Protein AF-A0A7Z9WNM3-F1 (afdb_monomer_lite)

Structure (mmCIF, N/CA/C/O backbone):
data_AF-A0A7Z9WNM3-F1
#
_entry.id   AF-A0A7Z9WNM3-F1
#
loop_
_atom_site.group_PDB
_atom_site.id
_atom_site.type_symbol
_atom_site.label_atom_id
_atom_site.label_alt_id
_atom_site.label_comp_id
_atom_site.label_asym_id
_atom_site.label_entity_id
_atom_site.label_seq_id
_atom_site.pdbx_PDB_ins_code
_atom_site.Cartn_x
_atom_site.Cartn_y
_atom_site.Cartn_z
_atom_site.occupancy
_atom_site.B_iso_or_equiv
_atom_site.auth_seq_id
_atom_site.auth_comp_id
_atom_site.auth_asym_id
_atom_site.auth_atom_id
_atom_site.pdbx_PDB_model_num
ATOM 1 N N . MET A 1 1 ? -19.861 5.137 27.564 1.00 69.38 1 MET A N 1
ATOM 2 C CA . MET A 1 1 ? -19.942 4.927 26.107 1.00 69.38 1 MET A CA 1
ATOM 3 C C . MET A 1 1 ? -20.896 3.807 25.698 1.00 69.38 1 MET A C 1
ATOM 5 O O . MET A 1 1 ? -22.005 4.146 25.320 1.00 69.38 1 MET A O 1
ATOM 9 N N . GLU A 1 2 ? -20.584 2.502 25.814 1.00 73.81 2 GLU A N 1
ATOM 10 C CA . GLU A 1 2 ? -21.568 1.448 25.440 1.00 73.81 2 GLU A CA 1
ATOM 11 C C . GLU A 1 2 ? -22.884 1.566 26.222 1.00 73.81 2 GLU A C 1
ATOM 13 O O . GLU A 1 2 ? -23.964 1.479 25.639 1.00 73.81 2 GLU A O 1
ATOM 18 N N . LEU A 1 3 ? -22.783 1.831 27.531 1.00 73.38 3 LEU A N 1
ATOM 19 C CA . LEU A 1 3 ? -23.931 2.083 28.398 1.00 73.38 3 LEU A CA 1
ATOM 20 C C . LEU A 1 3 ? -24.795 3.237 27.873 1.00 73.38 3 LEU A C 1
ATOM 22 O O . LEU A 1 3 ? -26.001 3.093 27.778 1.00 73.38 3 LEU A O 1
ATOM 26 N N . GLU A 1 4 ? -24.187 4.353 27.476 1.00 77.00 4 GLU A N 1
ATOM 27 C CA . GLU A 1 4 ? -24.906 5.542 26.992 1.00 77.00 4 GLU A CA 1
ATOM 28 C C . GLU A 1 4 ? -25.629 5.275 25.665 1.00 77.00 4 GLU A C 1
ATOM 30 O O . GLU A 1 4 ? -26.709 5.810 25.433 1.00 77.00 4 GLU A O 1
ATOM 35 N N . ILE A 1 5 ? -25.063 4.419 24.809 1.00 80.25 5 ILE A N 1
ATOM 36 C CA . ILE A 1 5 ? -25.669 4.032 23.527 1.00 80.25 5 ILE A CA 1
ATOM 37 C C . ILE A 1 5 ? -26.843 3.065 23.744 1.00 80.25 5 ILE A C 1
ATOM 39 O O . ILE A 1 5 ? -27.849 3.136 23.036 1.00 80.25 5 ILE A O 1
ATOM 43 N N . LEU A 1 6 ? -26.716 2.139 24.700 1.00 79.12 6 LEU A N 1
ATOM 44 C CA . LEU A 1 6 ? -27.683 1.060 24.918 1.00 79.12 6 LEU A CA 1
ATOM 45 C C . LEU A 1 6 ? -28.789 1.414 25.925 1.00 79.12 6 LEU A C 1
ATOM 47 O O . LEU A 1 6 ? -29.909 0.930 25.760 1.00 79.12 6 LEU A O 1
ATOM 51 N N . ALA A 1 7 ? -28.504 2.242 26.934 1.00 75.44 7 ALA A N 1
ATOM 52 C CA . ALA A 1 7 ? -29.433 2.610 28.008 1.00 75.44 7 ALA A CA 1
ATOM 53 C C . ALA A 1 7 ? -30.774 3.186 27.513 1.00 75.44 7 ALA A C 1
ATOM 55 O O . ALA A 1 7 ? -31.802 2.833 28.082 1.00 7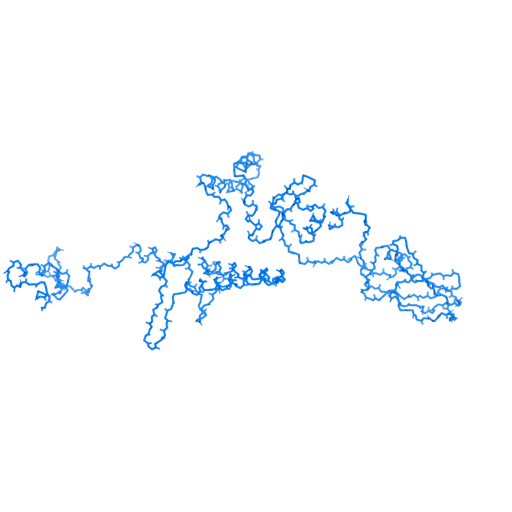5.44 7 ALA A O 1
ATOM 56 N N . PRO A 1 8 ? -30.842 3.982 26.425 1.00 75.00 8 PRO A N 1
ATOM 57 C CA . PRO A 1 8 ? -32.124 4.466 25.910 1.00 75.00 8 PRO A CA 1
ATOM 58 C C . PRO A 1 8 ? -33.026 3.375 25.312 1.00 75.00 8 PRO A C 1
ATOM 60 O O . PRO A 1 8 ? -34.173 3.657 24.974 1.00 75.00 8 PRO A O 1
ATOM 63 N N . ARG A 1 9 ? -32.510 2.158 25.082 1.00 72.56 9 ARG A N 1
ATOM 64 C CA . ARG A 1 9 ? -33.201 1.106 24.311 1.00 72.56 9 ARG A CA 1
ATOM 65 C C . ARG A 1 9 ? -33.263 -0.256 24.986 1.00 72.56 9 ARG A C 1
ATOM 67 O O . ARG A 1 9 ? -33.910 -1.157 24.452 1.00 72.56 9 ARG A O 1
ATOM 74 N N . LYS A 1 10 ? -32.578 -0.441 26.108 1.00 71.31 10 LYS A N 1
ATOM 75 C CA . LYS A 1 10 ? -32.619 -1.680 26.877 1.00 71.31 10 LYS A CA 1
ATOM 76 C C . LYS A 1 10 ? -32.799 -1.361 28.350 1.00 71.31 10 LYS A C 1
ATOM 78 O O . LYS A 1 10 ? -32.093 -0.511 28.879 1.00 71.31 10 LYS A O 1
ATOM 83 N N . ASP A 1 11 ? -33.667 -2.126 28.999 1.00 70.00 11 ASP A N 1
ATOM 84 C CA . ASP A 1 11 ? -33.819 -2.107 30.449 1.00 70.00 11 ASP A CA 1
ATOM 85 C C . ASP A 1 11 ? -32.642 -2.840 31.092 1.00 70.00 11 ASP A C 1
ATOM 87 O O . ASP A 1 11 ? -32.649 -4.060 31.261 1.00 70.00 11 ASP A O 1
ATOM 91 N N . PHE A 1 12 ? -31.585 -2.096 31.399 1.00 71.62 12 PHE A N 1
ATOM 92 C CA . PHE A 1 12 ? -30.510 -2.562 32.261 1.00 71.62 12 PHE A CA 1
ATOM 93 C C . PHE A 1 12 ? -29.901 -1.377 33.007 1.00 71.62 12 PHE A C 1
ATOM 95 O O . PHE A 1 12 ? -29.753 -0.285 32.459 1.00 71.62 12 PHE A O 1
ATOM 102 N N . ALA A 1 13 ? -29.537 -1.608 34.263 1.00 66.06 13 ALA A N 1
ATOM 103 C CA . ALA A 1 13 ? -28.729 -0.694 35.049 1.00 66.06 13 ALA A CA 1
ATOM 104 C C . ALA A 1 13 ? -27.304 -1.249 35.089 1.00 66.06 13 ALA A C 1
ATOM 106 O O . ALA A 1 13 ? -27.109 -2.446 35.293 1.00 66.06 13 ALA A O 1
ATOM 107 N N . ALA A 1 14 ? -26.311 -0.394 34.872 1.00 73.69 14 ALA A N 1
ATOM 108 C CA . ALA A 1 14 ? -24.923 -0.737 35.143 1.00 73.69 14 ALA A CA 1
ATOM 109 C C . ALA A 1 14 ? -24.250 0.451 35.820 1.00 73.69 14 ALA A C 1
ATOM 111 O O . ALA A 1 14 ? -24.475 1.603 35.447 1.00 73.69 14 ALA A O 1
ATOM 112 N N . GLU A 1 15 ? -23.434 0.151 36.819 1.00 78.88 15 GLU A N 1
ATOM 113 C CA . GLU A 1 15 ? -22.715 1.134 37.612 1.00 78.88 15 GLU A CA 1
ATOM 114 C C . GLU A 1 15 ? -21.198 0.976 37.425 1.00 78.88 15 GLU A C 1
ATOM 116 O O . GLU A 1 15 ? -20.721 -0.111 37.085 1.00 78.88 15 GLU A O 1
ATOM 121 N N . PRO A 1 16 ? -20.419 2.056 37.592 1.00 81.81 16 PRO A N 1
ATOM 122 C CA . PRO A 1 16 ? -18.967 2.002 37.615 1.00 81.81 16 PRO A CA 1
ATOM 123 C C . PRO A 1 16 ? -18.425 0.972 38.605 1.00 81.81 16 PRO A C 1
ATOM 125 O O . PRO A 1 16 ? -18.928 0.836 39.717 1.00 81.81 16 PRO A O 1
ATOM 128 N N . ALA A 1 17 ? -17.331 0.321 38.225 1.00 85.81 17 ALA A N 1
ATOM 129 C CA . ALA A 1 17 ? -16.561 -0.519 39.126 1.00 85.81 17 ALA A CA 1
ATOM 130 C C . ALA A 1 17 ? -15.422 0.282 39.780 1.00 85.81 17 ALA A C 1
ATOM 132 O O . ALA A 1 17 ? -14.838 1.178 39.162 1.00 85.81 17 ALA A O 1
ATOM 133 N N . TYR A 1 18 ? -15.085 -0.058 41.019 1.00 86.50 18 TYR A N 1
ATOM 134 C CA . TYR A 1 18 ? -13.979 0.486 41.797 1.00 86.50 18 TYR A CA 1
ATOM 135 C C . TYR A 1 18 ? -13.020 -0.638 42.165 1.00 86.50 18 TYR A C 1
ATOM 137 O O . TYR A 1 18 ? -13.449 -1.715 42.562 1.00 86.50 18 TYR A O 1
ATOM 145 N N . THR A 1 19 ? -11.720 -0.392 42.040 1.00 86.19 19 THR A N 1
ATOM 146 C CA . THR A 1 19 ? -10.686 -1.315 42.519 1.00 86.19 19 THR A CA 1
ATOM 147 C C . THR A 1 19 ? -10.203 -0.857 43.881 1.00 86.19 19 THR A C 1
ATOM 149 O O . THR A 1 19 ? -9.842 0.309 44.061 1.00 86.19 19 THR A O 1
ATOM 152 N N . VAL A 1 20 ? -10.183 -1.779 44.836 1.00 82.94 20 VAL A N 1
ATOM 153 C CA . VAL A 1 20 ? -9.723 -1.518 46.200 1.00 82.94 20 VAL A CA 1
ATOM 154 C C . VAL A 1 20 ? -8.195 -1.441 46.214 1.00 82.94 20 VAL A C 1
ATOM 156 O O . VAL A 1 20 ? -7.501 -2.405 45.877 1.00 82.94 20 VAL A O 1
ATOM 159 N N . ALA A 1 21 ? -7.663 -0.279 46.595 1.00 77.06 21 ALA A N 1
ATOM 160 C CA . ALA A 1 21 ? -6.229 -0.016 46.689 1.00 77.06 21 ALA A CA 1
ATOM 161 C C . ALA A 1 21 ? -5.682 -0.367 48.079 1.00 77.06 21 ALA A C 1
ATOM 163 O O . ALA A 1 21 ? -4.613 -0.975 48.187 1.00 77.06 21 ALA A O 1
ATOM 164 N N . GLN A 1 22 ? -6.442 -0.024 49.122 1.00 75.00 22 GLN A N 1
ATOM 165 C CA . GLN A 1 22 ? -6.128 -0.322 50.513 1.00 75.00 22 GLN A CA 1
ATOM 166 C C . GLN A 1 22 ? -7.362 -0.873 51.226 1.00 75.00 22 GLN A C 1
ATOM 168 O O . GLN A 1 22 ? -8.465 -0.345 51.101 1.00 75.00 22 GLN A O 1
ATOM 173 N N . ALA A 1 23 ? -7.135 -1.949 51.971 1.00 70.75 23 ALA A N 1
ATOM 174 C CA . ALA A 1 23 ? -8.143 -2.716 52.675 1.00 70.75 23 ALA A CA 1
ATOM 175 C C . ALA A 1 23 ? -8.066 -2.445 54.190 1.00 70.75 23 ALA A C 1
ATOM 177 O O . ALA A 1 23 ? -7.002 -2.682 54.779 1.00 70.75 23 ALA A O 1
ATOM 178 N N . PRO A 1 24 ? -9.127 -1.927 54.829 1.00 72.69 24 PRO A N 1
ATOM 179 C CA . PRO A 1 24 ? -9.161 -1.726 56.273 1.00 72.69 24 PRO A CA 1
ATOM 180 C C . PRO A 1 24 ? -9.346 -3.036 57.056 1.00 72.69 24 PRO A C 1
ATOM 182 O O . PRO A 1 24 ? -9.997 -3.981 56.620 1.00 72.69 24 PRO A O 1
ATOM 185 N N . LYS A 1 25 ? -8.799 -3.101 58.273 1.00 79.25 25 LYS A N 1
ATOM 186 C CA . LYS A 1 25 ? -9.119 -4.199 59.200 1.00 79.25 25 LYS A CA 1
ATOM 187 C C . LYS A 1 25 ? -10.438 -3.896 59.899 1.00 79.25 25 LYS A C 1
ATOM 189 O O . LYS A 1 25 ? -10.605 -2.798 60.424 1.00 79.25 25 LYS A O 1
ATOM 194 N N . VAL A 1 26 ? -11.344 -4.869 59.943 1.00 81.75 26 VAL A N 1
ATOM 195 C CA . VAL A 1 26 ? -12.615 -4.722 60.658 1.00 81.75 26 VAL A CA 1
ATOM 196 C C . VAL A 1 26 ? -12.402 -5.136 62.106 1.00 81.75 26 VAL A C 1
ATOM 198 O O . VAL A 1 26 ? -12.092 -6.294 62.384 1.00 81.75 26 VAL A O 1
ATOM 201 N N . ILE A 1 27 ? -12.527 -4.172 63.016 1.00 83.88 27 ILE A N 1
ATOM 202 C CA . ILE A 1 27 ? -12.295 -4.347 64.453 1.00 83.88 27 ILE A CA 1
ATOM 203 C C . ILE A 1 27 ? -13.641 -4.312 65.181 1.00 83.88 27 ILE A C 1
ATOM 205 O O . ILE A 1 27 ? -14.481 -3.456 64.890 1.00 83.88 27 ILE A O 1
ATOM 209 N N . ALA A 1 28 ? -13.835 -5.227 66.128 1.00 84.12 28 ALA A N 1
ATOM 210 C CA . ALA A 1 28 ? -15.002 -5.263 66.994 1.00 84.12 28 ALA A CA 1
ATOM 211 C C . ALA A 1 28 ? -15.064 -4.005 67.873 1.00 84.12 28 ALA A C 1
ATOM 213 O O . ALA A 1 28 ? -14.109 -3.674 68.571 1.00 84.12 28 ALA A O 1
ATOM 214 N N . GLN A 1 29 ? -16.202 -3.316 67.851 1.00 83.06 29 GLN A N 1
ATOM 215 C CA . GLN A 1 29 ? -16.509 -2.149 68.698 1.00 83.06 29 GLN A CA 1
ATOM 216 C C . GLN A 1 29 ? -17.396 -2.529 69.893 1.00 83.06 29 GLN A C 1
ATOM 218 O O . GLN A 1 29 ? -17.735 -1.680 70.709 1.00 83.06 29 GLN A O 1
ATOM 223 N N . ALA A 1 30 ? -17.805 -3.794 69.976 1.00 82.06 30 ALA A N 1
ATOM 224 C CA . ALA A 1 30 ? -18.620 -4.340 71.045 1.00 82.06 30 ALA A CA 1
ATOM 225 C C . ALA A 1 30 ? -18.181 -5.779 71.328 1.00 82.06 30 ALA A C 1
ATOM 227 O O . ALA A 1 30 ? -17.671 -6.460 70.438 1.00 82.06 30 ALA A O 1
ATOM 228 N N . SER A 1 31 ? -18.405 -6.234 72.559 1.00 84.25 31 SER A N 1
ATOM 229 C CA . SER A 1 31 ? -18.176 -7.623 72.960 1.00 84.25 31 SER A CA 1
ATOM 230 C C . SER A 1 31 ? -19.475 -8.422 72.864 1.00 84.25 31 SER A C 1
ATOM 232 O O . SER A 1 31 ? -20.530 -7.934 73.275 1.00 84.25 31 SER A O 1
ATOM 234 N N . GLY A 1 32 ? -19.418 -9.654 72.366 1.00 84.62 32 GLY A N 1
ATOM 235 C CA . GLY A 1 32 ? -20.600 -10.511 72.258 1.00 84.62 32 GLY A CA 1
ATOM 236 C C . GLY A 1 32 ? -20.425 -11.692 71.304 1.00 84.62 32 GLY A C 1
ATOM 237 O O . GLY A 1 32 ? -19.360 -11.842 70.704 1.00 84.62 32 GLY A O 1
ATOM 238 N N . PRO A 1 33 ? -21.458 -12.541 71.164 1.00 84.81 33 PRO A N 1
ATOM 239 C CA . PRO A 1 33 ? -21.450 -13.630 70.197 1.00 84.81 33 PRO A CA 1
ATOM 240 C C . PRO A 1 33 ? -21.555 -13.086 68.766 1.00 84.81 33 PRO A C 1
ATOM 242 O O . PRO A 1 33 ? -22.352 -12.181 68.502 1.00 84.81 33 PRO A O 1
ATOM 245 N N . VAL A 1 34 ? -20.776 -13.659 67.847 1.00 86.88 34 VAL A N 1
ATOM 246 C CA . VAL A 1 34 ? -20.827 -13.323 66.416 1.00 86.88 34 VAL A CA 1
ATOM 247 C C . VAL A 1 34 ? -21.954 -14.089 65.720 1.00 86.88 34 VAL A C 1
ATOM 249 O O . VAL A 1 34 ? -22.018 -15.313 65.831 1.00 86.88 34 V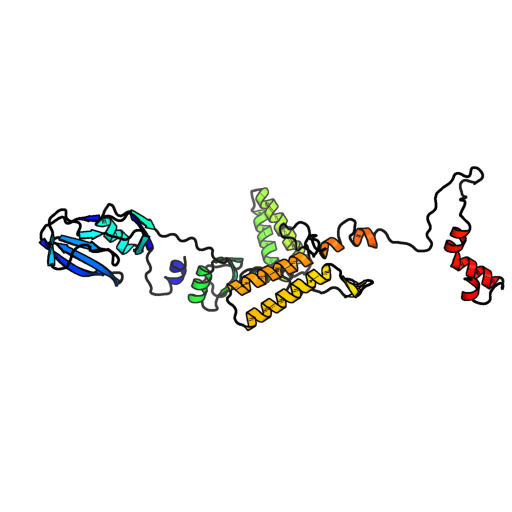AL A O 1
ATOM 252 N N . SER A 1 35 ? -22.792 -13.413 64.934 1.00 85.94 35 SER A N 1
ATOM 253 C CA . SER A 1 35 ? -23.637 -14.065 63.918 1.00 85.94 35 SER A CA 1
ATOM 254 C C . SER A 1 35 ? -23.295 -13.581 62.510 1.00 85.94 35 SER A C 1
ATOM 256 O O . SER A 1 35 ? -22.864 -12.441 62.322 1.00 85.94 35 SER A O 1
ATOM 258 N N . ILE A 1 36 ? -23.446 -14.465 61.519 1.00 87.38 36 ILE A N 1
ATOM 259 C CA . ILE A 1 36 ? -23.087 -14.192 60.123 1.00 87.38 36 ILE A CA 1
ATOM 260 C C . ILE A 1 36 ? -24.347 -14.278 59.268 1.00 87.38 36 ILE A C 1
ATOM 262 O O . ILE A 1 36 ? -24.923 -15.346 59.082 1.00 87.38 36 ILE A O 1
ATOM 266 N N . GLU A 1 37 ? -24.766 -13.153 58.702 1.00 87.56 37 GLU A N 1
ATOM 267 C CA . GLU A 1 37 ? -25.958 -13.079 57.858 1.00 87.56 37 GLU A CA 1
ATOM 268 C C . GLU A 1 37 ? -25.601 -12.612 56.443 1.00 87.56 37 GLU A C 1
ATOM 270 O O . GLU A 1 37 ? -24.598 -11.936 56.216 1.00 87.56 37 GLU A O 1
ATOM 275 N N . ARG A 1 38 ? -26.430 -12.973 55.458 1.00 84.75 38 ARG A N 1
ATOM 276 C CA . ARG A 1 38 ? -26.327 -12.439 54.095 1.00 84.75 38 ARG A CA 1
ATOM 277 C C . ARG A 1 38 ? -27.453 -11.455 53.853 1.00 84.75 38 ARG A C 1
ATOM 279 O O . ARG A 1 38 ? -28.623 -11.795 54.018 1.00 84.75 38 ARG A O 1
ATOM 286 N N . MET A 1 39 ? -27.097 -10.256 53.413 1.00 84.00 39 MET A N 1
ATOM 287 C CA . MET A 1 39 ? -28.043 -9.209 53.059 1.00 84.00 39 MET A CA 1
ATOM 288 C C . MET A 1 39 ? -27.987 -8.942 51.559 1.00 84.00 39 MET A C 1
ATOM 290 O O . MET A 1 39 ? -26.917 -8.943 50.954 1.00 84.00 39 MET A O 1
ATOM 294 N N . ARG A 1 40 ? -29.148 -8.690 50.953 1.00 82.69 40 ARG A N 1
ATOM 295 C CA . ARG A 1 40 ? -29.257 -8.331 49.539 1.00 82.69 40 ARG A CA 1
ATOM 296 C C . ARG A 1 40 ? -29.481 -6.829 49.394 1.00 82.69 40 ARG A C 1
ATOM 298 O O . ARG A 1 40 ? -30.402 -6.287 49.997 1.00 82.69 40 ARG A O 1
ATOM 305 N N . LEU A 1 41 ? -28.639 -6.177 48.602 1.00 78.88 41 LEU A N 1
ATOM 306 C CA . LEU A 1 41 ? -28.713 -4.752 48.290 1.00 78.88 41 LEU A CA 1
ATOM 307 C C . LEU A 1 41 ? -29.798 -4.454 47.246 1.00 78.88 41 LEU A C 1
ATOM 309 O O . LEU A 1 41 ? -30.275 -5.347 46.542 1.00 78.88 41 LEU A O 1
ATOM 313 N N . GLU A 1 42 ? -30.150 -3.174 47.105 1.00 73.75 42 GLU A N 1
ATOM 314 C CA . GLU A 1 42 ? -31.146 -2.691 46.135 1.00 73.75 42 GLU A CA 1
ATOM 315 C C . GLU A 1 42 ? -30.775 -3.008 44.677 1.00 73.75 42 GLU A C 1
ATOM 317 O O . GLU A 1 42 ? -31.652 -3.263 43.854 1.00 73.75 42 GLU A O 1
ATOM 322 N N . ASN A 1 43 ? -29.477 -3.062 44.360 1.00 71.88 43 ASN A N 1
ATOM 323 C CA . ASN A 1 43 ? -28.970 -3.460 43.043 1.00 71.88 43 ASN A CA 1
ATOM 324 C C . ASN A 1 43 ? -28.999 -4.991 42.815 1.00 71.88 43 ASN A C 1
ATOM 326 O O . ASN A 1 43 ? -28.567 -5.477 41.771 1.00 71.88 43 ASN A O 1
ATOM 330 N N . GLY A 1 44 ? -29.521 -5.759 43.778 1.00 77.19 44 GLY A N 1
ATOM 331 C CA . GLY A 1 44 ? -29.672 -7.210 43.716 1.00 77.19 44 GLY A CA 1
ATOM 332 C C . GLY A 1 44 ? -28.432 -8.005 44.123 1.00 77.19 44 GLY A C 1
ATOM 333 O O . GLY A 1 44 ? -28.518 -9.237 44.142 1.00 77.19 44 GLY A O 1
ATOM 334 N N . GLU A 1 45 ? -27.324 -7.339 44.458 1.00 78.00 45 GLU A N 1
ATOM 335 C CA . GLU A 1 45 ? -26.089 -7.976 44.914 1.00 78.00 45 GLU A CA 1
ATOM 336 C C . GLU A 1 45 ? -26.167 -8.415 46.383 1.00 78.00 45 GLU A C 1
ATOM 338 O O . GLU A 1 45 ? -26.819 -7.773 47.203 1.00 78.00 45 GLU A O 1
ATOM 343 N N . GLU A 1 46 ? -25.470 -9.495 46.734 1.00 82.56 46 GLU A N 1
ATOM 344 C CA . GLU A 1 46 ? -25.346 -9.951 48.123 1.00 82.56 46 GLU A CA 1
ATOM 345 C C . GLU A 1 46 ? -24.110 -9.335 48.796 1.00 82.56 46 GLU A C 1
ATOM 347 O O . GLU A 1 46 ? -23.070 -9.151 48.153 1.00 82.56 46 GLU A O 1
ATOM 352 N N . ILE A 1 47 ? -24.233 -9.031 50.089 1.00 85.81 47 ILE A N 1
ATOM 353 C CA . ILE A 1 47 ? -23.135 -8.699 51.000 1.00 85.81 47 ILE A CA 1
ATOM 354 C C . ILE A 1 47 ? -23.239 -9.564 52.257 1.00 85.81 47 ILE A C 1
ATOM 356 O O . ILE A 1 47 ? -24.335 -9.966 52.657 1.00 85.81 47 ILE A O 1
ATOM 360 N N . THR A 1 48 ? -22.105 -9.832 52.892 1.00 86.75 48 THR A N 1
ATOM 361 C CA . THR A 1 48 ? -22.067 -10.545 54.173 1.00 86.75 48 THR A CA 1
ATOM 362 C C . THR A 1 48 ? -22.124 -9.522 55.301 1.00 86.75 48 THR A C 1
ATOM 364 O O . THR A 1 48 ? -21.469 -8.496 55.206 1.00 86.75 48 THR A O 1
ATOM 367 N N . VAL A 1 49 ? -22.886 -9.753 56.363 1.00 87.00 49 VAL A N 1
ATOM 368 C CA . VAL A 1 49 ? -22.961 -8.865 57.531 1.00 87.00 49 VAL A CA 1
ATOM 369 C C . VAL A 1 49 ? -22.606 -9.678 58.769 1.00 87.00 49 VAL A C 1
ATOM 371 O O . VAL A 1 49 ? -23.276 -10.665 59.067 1.00 87.00 49 VAL A O 1
ATOM 374 N N . LEU A 1 50 ? -21.554 -9.274 59.484 1.00 86.88 50 LEU A N 1
ATOM 375 C CA . LEU A 1 50 ? -21.264 -9.801 60.817 1.00 86.88 50 LEU A CA 1
ATOM 376 C C . LEU A 1 50 ? -22.023 -8.978 61.856 1.00 86.88 50 LEU A C 1
ATOM 378 O O . LEU A 1 50 ? -21.974 -7.751 61.817 1.00 86.88 50 LEU A O 1
ATOM 382 N N . ARG A 1 51 ? -22.684 -9.626 62.810 1.00 86.19 51 ARG A N 1
ATOM 383 C CA . ARG A 1 51 ? -23.293 -8.967 63.971 1.00 86.19 51 ARG A CA 1
ATOM 384 C C . ARG A 1 51 ? -22.549 -9.345 65.237 1.00 86.19 51 ARG A C 1
ATOM 386 O O . ARG A 1 51 ? -22.307 -10.524 65.468 1.00 86.19 51 ARG A O 1
ATOM 393 N N . VAL A 1 52 ? -22.222 -8.348 66.055 1.00 85.75 52 VAL A N 1
ATOM 394 C CA . VAL A 1 52 ? -21.665 -8.534 67.401 1.00 85.75 52 VAL A CA 1
ATOM 395 C C . VAL A 1 52 ? -22.510 -7.712 68.369 1.00 85.75 52 VAL A C 1
ATOM 397 O O . VAL A 1 52 ? -22.451 -6.481 68.373 1.00 85.75 52 VAL A O 1
ATOM 400 N N . GLY A 1 53 ? -23.350 -8.386 69.158 1.00 81.62 53 GLY A N 1
ATOM 401 C CA . GLY A 1 53 ? -24.355 -7.712 69.986 1.00 81.62 53 GLY A CA 1
ATOM 402 C C . GLY A 1 53 ? -25.398 -6.975 69.132 1.00 81.62 53 GLY A C 1
ATOM 403 O O . GLY A 1 53 ? -26.071 -7.598 68.315 1.00 81.62 53 GLY A O 1
ATOM 404 N N . GLU A 1 54 ? -25.530 -5.658 69.318 1.00 79.06 54 GLU A N 1
ATOM 405 C CA . GLU A 1 54 ? -26.414 -4.791 68.511 1.00 79.06 54 GLU A CA 1
ATOM 406 C C . GLU A 1 54 ? -25.705 -4.145 67.304 1.00 79.06 54 GLU A C 1
ATOM 408 O O . GLU A 1 54 ? -26.348 -3.464 66.505 1.00 79.06 54 GLU A O 1
ATOM 413 N N . GLN A 1 55 ? -24.391 -4.347 67.153 1.00 83.88 55 GLN A N 1
ATOM 414 C CA . GLN A 1 55 ? -23.591 -3.687 66.123 1.00 83.88 55 GLN A CA 1
ATOM 415 C C . GLN A 1 55 ? -23.455 -4.560 64.869 1.00 83.88 55 GLN A C 1
ATOM 417 O O . GLN A 1 55 ? -23.161 -5.754 64.958 1.00 83.88 55 GLN A O 1
ATOM 422 N N . GLU A 1 56 ? -23.622 -3.951 63.692 1.00 86.56 56 GLU A N 1
ATOM 423 C CA . GLU A 1 56 ? -23.511 -4.617 62.389 1.00 86.56 56 GLU A CA 1
ATOM 424 C C . GLU A 1 56 ? -22.237 -4.191 61.643 1.00 86.56 56 GLU A C 1
ATOM 426 O O . GLU A 1 56 ? -21.907 -3.006 61.569 1.00 86.56 56 GLU A O 1
ATOM 431 N N . TYR A 1 57 ? -21.552 -5.156 61.030 1.00 86.19 57 TYR A N 1
ATOM 432 C CA . TYR A 1 57 ? -20.334 -4.975 60.239 1.00 86.19 57 TYR A CA 1
ATOM 433 C C . TYR A 1 57 ? -20.524 -5.586 58.842 1.00 86.19 57 TYR A C 1
ATOM 435 O O . TYR A 1 57 ? -20.257 -6.773 58.635 1.00 86.19 57 TYR A O 1
ATOM 443 N N . PRO A 1 58 ? -21.021 -4.800 57.875 1.00 85.75 58 PRO A N 1
ATOM 444 C CA . PRO A 1 58 ? -21.145 -5.215 56.483 1.00 85.75 58 PRO A CA 1
ATOM 445 C C . PRO A 1 58 ? -19.778 -5.428 55.826 1.00 85.75 58 PRO A C 1
ATOM 447 O O . PRO A 1 58 ? -18.925 -4.552 55.853 1.00 85.75 58 PRO A O 1
ATOM 450 N N . LEU A 1 59 ? -19.584 -6.566 55.179 1.00 83.38 59 LEU A N 1
ATOM 451 C CA . LEU A 1 59 ? -18.354 -7.002 54.533 1.00 83.38 59 LEU A CA 1
ATOM 452 C C . LEU A 1 59 ? -18.567 -7.231 53.037 1.00 83.38 59 LEU A C 1
ATOM 454 O O . LEU A 1 59 ? -19.679 -7.508 52.571 1.00 83.38 59 LEU A O 1
ATOM 458 N N . SER A 1 60 ? -17.472 -7.164 52.279 1.00 78.31 60 SER A N 1
ATOM 459 C CA . SER A 1 60 ? -17.488 -7.618 50.893 1.00 78.31 60 SER A CA 1
ATOM 460 C C . SER A 1 60 ? -17.689 -9.144 50.817 1.00 78.31 60 SER A C 1
ATOM 462 O O . SER A 1 60 ? -17.375 -9.856 51.774 1.00 78.31 60 SER A O 1
ATOM 464 N N . PRO A 1 61 ? -18.227 -9.681 49.706 1.00 70.81 61 PRO A N 1
ATOM 465 C CA . PRO A 1 61 ? -18.442 -11.124 49.552 1.00 70.81 61 PRO A CA 1
ATOM 466 C C . PRO A 1 61 ? -17.155 -11.952 49.635 1.00 70.81 61 PRO A C 1
ATOM 468 O O . PRO A 1 61 ? -17.206 -13.106 50.053 1.00 70.81 61 PRO A O 1
ATOM 471 N N . GLU A 1 62 ? -16.024 -11.371 49.228 1.00 74.56 62 GLU A N 1
ATOM 472 C CA . GLU A 1 62 ? -14.705 -12.014 49.239 1.00 74.56 62 GLU A CA 1
ATOM 473 C C . GLU A 1 62 ? -13.888 -11.678 50.500 1.00 74.56 62 GLU A C 1
ATOM 475 O O . GLU A 1 62 ? -12.715 -12.040 50.594 1.00 74.56 62 GLU A O 1
ATOM 480 N N . ALA A 1 63 ? -14.487 -11.000 51.487 1.00 77.56 63 ALA A N 1
ATOM 481 C CA . ALA A 1 63 ? -13.824 -10.710 52.752 1.00 77.56 63 ALA A CA 1
ATOM 482 C C . ALA A 1 63 ? -13.452 -12.005 53.490 1.00 77.56 63 ALA A C 1
ATOM 484 O O . ALA A 1 63 ? -14.264 -12.924 53.633 1.00 77.56 63 ALA A O 1
ATOM 485 N N . GLU A 1 64 ? -12.226 -12.060 54.006 1.00 78.00 64 GLU A N 1
ATOM 486 C CA . GLU A 1 64 ? -11.760 -13.193 54.798 1.00 78.00 64 GLU A CA 1
ATOM 487 C C . GLU A 1 64 ? -12.210 -12.989 56.247 1.00 78.00 64 GLU A C 1
ATOM 489 O O . GLU A 1 64 ? -11.683 -12.139 56.974 1.00 78.00 64 GLU A O 1
ATOM 494 N N . ILE A 1 65 ? -13.230 -13.744 56.650 1.00 84.81 65 ILE A N 1
ATOM 495 C CA . ILE A 1 65 ? -13.770 -13.731 58.010 1.00 84.81 65 ILE A CA 1
ATOM 496 C C . ILE A 1 65 ? -12.813 -14.520 58.908 1.00 84.81 65 ILE A C 1
ATOM 498 O O . ILE A 1 65 ? -12.494 -15.670 58.615 1.00 84.81 65 ILE A O 1
ATOM 502 N N . LEU A 1 66 ? -12.345 -13.901 59.994 1.00 84.62 66 LEU A N 1
ATOM 503 C CA . LEU A 1 66 ? -11.347 -14.483 60.903 1.00 84.62 66 LEU A CA 1
ATOM 504 C C . LEU A 1 66 ? -11.970 -15.103 62.163 1.00 84.62 66 LEU A C 1
ATOM 506 O O . LEU A 1 66 ? -11.255 -15.645 63.003 1.00 84.62 66 LEU A O 1
ATOM 510 N N . VAL A 1 67 ? -13.293 -15.010 62.293 1.00 83.88 67 VAL A N 1
ATOM 511 C CA . VAL A 1 67 ? -14.073 -15.457 63.450 1.00 83.88 67 VAL A CA 1
ATOM 512 C C . VAL A 1 67 ? -15.134 -16.471 63.025 1.00 83.88 67 VAL A C 1
ATOM 514 O O . VAL A 1 67 ? -15.705 -16.371 61.940 1.00 83.88 67 VAL A O 1
ATOM 517 N N . GLU A 1 68 ? -15.394 -17.461 63.876 1.00 82.12 68 GLU A N 1
ATOM 518 C CA . GLU A 1 68 ? -16.422 -18.478 63.631 1.00 82.12 68 GLU A CA 1
ATOM 519 C C . GLU A 1 68 ? -17.801 -18.012 64.123 1.00 82.12 68 GLU A C 1
ATOM 521 O O . GLU A 1 68 ? -17.922 -17.186 65.030 1.00 82.12 68 GLU A O 1
ATOM 526 N N . GLU A 1 69 ? -18.862 -18.557 63.531 1.00 83.44 69 GLU A N 1
ATOM 527 C CA . GLU A 1 69 ? -20.233 -18.272 63.951 1.00 83.44 69 GLU A CA 1
ATOM 528 C C . GLU A 1 69 ? -20.484 -18.776 65.383 1.00 83.44 69 GLU A C 1
ATOM 530 O O . GLU A 1 69 ? -20.207 -19.929 65.714 1.00 83.44 69 GLU A O 1
ATOM 535 N N . GLY A 1 70 ? -20.994 -17.899 66.249 1.00 79.50 70 GLY A N 1
ATOM 536 C CA . GLY A 1 70 ? -21.196 -18.163 67.674 1.00 79.50 70 GLY A CA 1
ATOM 537 C C . GLY A 1 70 ? -19.958 -17.967 68.557 1.00 79.50 70 GLY A C 1
ATOM 538 O O . GLY A 1 70 ? -20.058 -18.181 69.765 1.00 79.50 70 GLY A O 1
ATOM 539 N N . ALA A 1 71 ? -18.813 -17.549 68.005 1.00 82.62 71 ALA A N 1
ATOM 540 C CA . ALA A 1 71 ? -17.633 -17.212 68.801 1.00 82.62 71 ALA A CA 1
ATOM 541 C C . ALA A 1 71 ? -17.881 -15.962 69.666 1.00 82.62 71 ALA A C 1
ATOM 543 O O . ALA A 1 71 ? -18.493 -14.997 69.205 1.00 82.62 71 ALA A O 1
ATOM 544 N N . GLU A 1 72 ? -17.394 -15.963 70.911 1.00 83.31 72 GLU A N 1
ATOM 545 C CA . GLU A 1 72 ? -17.367 -14.763 71.754 1.00 83.31 72 GLU A CA 1
ATOM 546 C C . GLU A 1 72 ? -16.134 -13.921 71.414 1.00 83.31 72 GLU A C 1
ATOM 548 O O . GLU A 1 72 ? -15.001 -14.376 71.568 1.00 83.31 72 GLU A O 1
ATOM 553 N N . VAL A 1 73 ? -16.365 -12.688 70.972 1.00 86.00 73 VAL A N 1
ATOM 554 C CA . VAL A 1 73 ? -15.322 -11.697 70.670 1.00 86.00 73 VAL A CA 1
ATOM 555 C C . VAL A 1 73 ? -15.368 -10.553 71.674 1.00 86.00 73 VAL A C 1
ATOM 557 O O . VAL A 1 73 ? -16.436 -10.209 72.192 1.00 86.00 73 VAL A O 1
ATOM 560 N N . GLN A 1 74 ? -14.207 -9.966 71.954 1.00 83.25 74 GLN A N 1
ATOM 561 C CA . GLN A 1 74 ? -14.061 -8.776 72.787 1.00 83.25 74 GLN A CA 1
ATOM 562 C C . GLN A 1 74 ? -13.884 -7.523 71.923 1.00 83.25 74 GLN A C 1
ATOM 564 O O . GLN A 1 74 ? -13.390 -7.578 70.796 1.00 83.25 74 GLN A O 1
ATOM 569 N N . GLU A 1 75 ? -14.269 -6.368 72.464 1.00 84.94 75 GLU A N 1
ATOM 570 C CA . GLU A 1 75 ? -13.958 -5.070 71.862 1.00 84.94 75 GLU A CA 1
ATOM 571 C C . GLU A 1 75 ? -12.445 -4.952 71.584 1.00 84.94 75 GLU A C 1
ATOM 573 O O . GLU A 1 75 ? -11.617 -5.131 72.478 1.00 84.94 75 GLU A O 1
ATOM 578 N N . GLY A 1 76 ? -12.082 -4.661 70.332 1.00 79.38 76 GLY A N 1
ATOM 579 C CA . GLY A 1 76 ? -10.695 -4.620 69.858 1.00 79.38 76 GLY A CA 1
ATOM 580 C C . GLY A 1 76 ? -10.236 -5.849 69.062 1.00 79.38 76 GLY A C 1
ATOM 581 O O . GLY A 1 76 ? -9.195 -5.770 68.403 1.00 79.38 76 GLY A O 1
ATOM 582 N N . ASP A 1 77 ? -11.001 -6.944 69.054 1.00 83.38 77 ASP A N 1
ATOM 583 C CA . ASP A 1 77 ? -10.676 -8.133 68.259 1.00 83.38 77 ASP A CA 1
ATOM 584 C C . ASP A 1 77 ? -10.881 -7.894 66.757 1.00 83.38 77 ASP A C 1
ATOM 586 O O . ASP A 1 77 ? -11.763 -7.148 66.322 1.00 83.38 77 ASP A O 1
ATOM 590 N N . VAL A 1 78 ? -10.053 -8.538 65.930 1.00 83.31 78 VAL A N 1
ATOM 591 C CA . VAL A 1 78 ? -10.163 -8.445 64.468 1.00 83.31 78 VAL A CA 1
ATOM 592 C C . VAL A 1 78 ? -11.202 -9.452 63.984 1.00 83.31 78 VAL A C 1
ATOM 594 O O . VAL A 1 78 ? -10.985 -10.657 64.061 1.00 83.31 78 VAL A O 1
ATOM 597 N N . LEU A 1 79 ? -12.312 -8.949 63.450 1.00 81.06 79 LEU A N 1
ATOM 598 C CA . LEU A 1 79 ? -13.441 -9.761 62.992 1.00 81.06 79 LEU A CA 1
ATOM 599 C C . LEU A 1 79 ? -13.219 -10.314 61.582 1.00 81.06 79 LEU A C 1
ATOM 601 O O . LEU A 1 79 ? -13.499 -11.475 61.288 1.00 81.06 79 LEU A O 1
ATOM 605 N N . ALA A 1 80 ? -12.709 -9.473 60.689 1.00 78.19 80 ALA A N 1
ATOM 606 C CA . ALA A 1 80 ? -12.476 -9.829 59.300 1.00 78.19 80 ALA A CA 1
ATOM 607 C C . ALA A 1 80 ? -11.359 -8.977 58.703 1.00 78.19 80 ALA A C 1
ATOM 609 O O . ALA A 1 80 ? -11.095 -7.849 59.142 1.00 78.19 80 ALA A O 1
ATOM 610 N N . SER A 1 81 ? -10.733 -9.501 57.655 1.00 68.69 81 SER A N 1
ATOM 611 C CA . SER A 1 81 ? -9.965 -8.685 56.725 1.00 68.69 81 SER A CA 1
ATOM 612 C C . SER A 1 81 ? -10.866 -8.326 55.541 1.00 68.69 81 SER A C 1
ATOM 614 O O . SER A 1 81 ? -11.437 -9.199 54.888 1.00 68.69 81 SER A O 1
ATOM 616 N N . ALA A 1 82 ? -11.075 -7.033 55.309 1.00 59.69 82 ALA A N 1
ATOM 617 C CA . ALA A 1 82 ? -11.999 -6.545 54.294 1.00 59.69 82 ALA A CA 1
ATOM 618 C C . ALA A 1 82 ? -11.319 -5.463 53.462 1.00 59.69 82 ALA A C 1
ATOM 620 O O . ALA A 1 82 ? -10.683 -4.583 54.034 1.00 59.69 82 ALA A O 1
ATOM 621 N N . PRO A 1 83 ? -11.531 -5.372 52.146 1.00 56.66 83 PRO A N 1
ATOM 622 C CA . PRO A 1 83 ? -11.640 -6.395 51.096 1.00 56.66 83 PRO A CA 1
ATOM 623 C C . PRO A 1 83 ? -10.240 -6.951 50.718 1.00 56.66 83 PRO A C 1
ATOM 625 O O . PRO A 1 83 ? -9.230 -6.437 51.194 1.00 56.66 83 PRO A O 1
ATOM 628 N N . THR A 1 84 ? -10.094 -7.968 49.860 1.00 58.38 84 THR A N 1
ATOM 629 C CA . THR A 1 84 ? -8.736 -8.360 49.407 1.00 58.38 84 THR A CA 1
ATOM 630 C C . THR A 1 84 ? -8.141 -7.250 48.521 1.00 58.38 84 THR A C 1
ATOM 632 O O . THR A 1 84 ? -8.852 -6.590 47.762 1.00 58.38 84 THR A O 1
ATOM 635 N N . ARG A 1 85 ? -6.826 -6.987 48.590 1.00 60.38 85 ARG A N 1
ATOM 636 C CA . ARG A 1 85 ? -6.182 -6.000 47.697 1.00 60.38 85 ARG A CA 1
ATOM 637 C C . ARG A 1 85 ? -6.469 -6.382 46.236 1.00 60.38 85 ARG A C 1
ATOM 639 O O . ARG A 1 85 ? -6.189 -7.514 45.859 1.00 60.38 85 ARG A O 1
ATOM 646 N N . ALA A 1 86 ? -6.946 -5.425 45.433 1.00 65.88 86 ALA A N 1
ATOM 647 C CA . ALA A 1 86 ? -7.426 -5.608 44.055 1.00 65.88 86 ALA A CA 1
ATOM 648 C C . ALA A 1 86 ? -8.831 -6.228 43.877 1.00 65.88 86 ALA A C 1
ATOM 650 O O . ALA A 1 86 ? -9.197 -6.544 42.745 1.00 65.88 86 ALA A O 1
ATOM 651 N N . GLU A 1 87 ? -9.644 -6.331 44.935 1.00 79.50 87 GLU A N 1
ATOM 652 C CA . GLU A 1 87 ? -11.072 -6.647 44.786 1.00 79.50 87 GLU A CA 1
ATOM 653 C C . GLU A 1 87 ? -11.792 -5.552 43.973 1.00 79.50 87 GLU A C 1
ATOM 655 O O . GLU A 1 87 ? -11.503 -4.352 44.105 1.00 79.50 87 GLU A O 1
ATOM 660 N N . VAL A 1 88 ? -12.721 -5.975 43.110 1.00 83.00 88 VAL A N 1
ATOM 661 C CA . VAL A 1 88 ? -13.519 -5.097 42.248 1.00 83.00 88 VAL A CA 1
ATOM 662 C C . VAL A 1 88 ? -14.927 -4.978 42.819 1.00 83.00 88 VAL A C 1
ATOM 664 O O . VAL A 1 88 ? -15.685 -5.944 42.850 1.00 83.00 88 VAL A O 1
ATOM 667 N N . LEU A 1 89 ? -15.290 -3.772 43.245 1.00 83.62 89 LEU A N 1
ATOM 668 C CA . LEU A 1 89 ? -16.582 -3.465 43.851 1.00 83.62 89 LEU A CA 1
ATOM 669 C C . LEU A 1 89 ? -17.431 -2.609 42.912 1.00 83.62 89 LEU A C 1
ATOM 671 O O . LEU A 1 89 ? -16.919 -1.730 42.221 1.00 83.62 89 LEU A O 1
ATOM 675 N N . SER A 1 90 ? -18.741 -2.830 42.917 1.00 85.88 90 SER A N 1
ATOM 676 C CA . SER A 1 90 ? -19.705 -1.921 42.295 1.00 85.88 90 SER A CA 1
ATOM 677 C C . SER A 1 90 ? -19.705 -0.555 43.001 1.00 85.88 90 SER A C 1
ATOM 679 O O . SER A 1 90 ? -19.318 -0.455 44.168 1.00 85.88 90 SER A O 1
ATOM 681 N N . GLU A 1 91 ? -20.116 0.522 42.324 1.00 86.56 91 GLU A N 1
ATOM 682 C CA . GLU A 1 91 ? -20.147 1.868 42.919 1.00 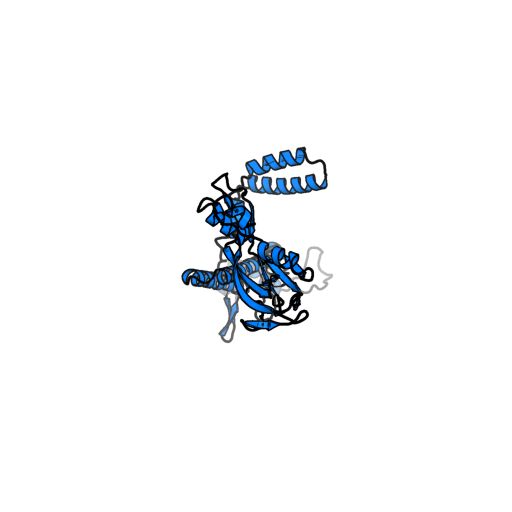86.56 91 GLU A CA 1
ATOM 683 C C . GLU A 1 91 ? -21.001 1.912 44.197 1.00 86.56 91 GLU A C 1
ATOM 685 O O . GLU A 1 91 ? -20.579 2.500 45.197 1.00 86.56 91 GLU A O 1
ATOM 690 N N . THR A 1 92 ? -22.161 1.254 44.193 1.00 85.38 92 THR A N 1
ATOM 691 C CA . THR A 1 92 ? -23.058 1.141 45.349 1.00 85.38 92 THR A CA 1
ATOM 692 C C . THR A 1 92 ? -22.371 0.442 46.523 1.00 85.38 92 THR A C 1
ATOM 694 O O . THR A 1 92 ? -22.343 0.997 47.625 1.00 85.38 92 THR A O 1
ATOM 697 N N . LYS A 1 93 ? -21.731 -0.717 46.298 1.00 84.69 93 LYS A N 1
ATOM 698 C CA . LYS A 1 93 ? -20.971 -1.424 47.346 1.00 84.69 93 LYS A CA 1
ATOM 699 C C . LYS A 1 93 ? -19.792 -0.606 47.852 1.00 84.69 93 LYS A C 1
ATOM 701 O O . LYS A 1 93 ? -19.586 -0.512 49.059 1.00 84.69 93 LYS A O 1
ATOM 706 N N . PHE A 1 94 ? -19.027 0.003 46.949 1.00 85.88 94 PHE A N 1
ATOM 707 C CA . PHE A 1 94 ? -17.861 0.798 47.314 1.00 85.88 94 PHE A CA 1
ATOM 708 C C . PHE A 1 94 ? -18.254 1.998 48.182 1.00 85.88 94 PHE A C 1
ATOM 710 O O . PHE A 1 94 ? -17.609 2.253 49.195 1.00 85.88 94 PHE A O 1
ATOM 717 N N . LYS A 1 95 ? -19.337 2.710 47.841 1.00 86.06 95 LYS A N 1
ATOM 718 C CA . LYS A 1 95 ? -19.851 3.825 48.653 1.00 86.06 95 LYS A CA 1
ATOM 719 C C . LYS A 1 95 ? -20.354 3.368 50.018 1.00 86.06 95 LYS A C 1
ATOM 721 O O . LYS A 1 95 ? -20.056 4.037 51.004 1.00 86.06 95 LYS A O 1
ATOM 726 N N . LEU A 1 96 ? -21.078 2.248 50.074 1.00 85.06 96 LEU A N 1
ATOM 727 C CA . LEU A 1 96 ? -21.559 1.667 51.328 1.00 85.06 96 LEU A CA 1
ATOM 728 C C . LEU A 1 96 ? -20.387 1.312 52.251 1.00 85.06 96 LEU A C 1
ATOM 730 O O . LEU A 1 96 ? -20.341 1.771 53.390 1.00 85.06 96 LEU A O 1
ATOM 734 N N . LEU A 1 97 ? -19.399 0.571 51.743 1.00 83.94 97 LEU A N 1
ATOM 735 C CA . LEU A 1 97 ? -18.234 0.168 52.529 1.00 83.94 97 LEU A CA 1
ATOM 736 C C . LEU A 1 97 ? -17.354 1.365 52.905 1.00 83.94 97 LEU A C 1
ATOM 738 O O . LEU A 1 97 ? -16.862 1.417 54.023 1.00 83.94 97 LEU A O 1
ATOM 742 N N . LYS A 1 98 ? -17.201 2.365 52.031 1.00 84.81 98 LYS A N 1
ATOM 743 C CA . LYS A 1 98 ? -16.439 3.587 52.332 1.00 84.81 98 LYS A CA 1
ATOM 744 C C . LYS A 1 98 ? -17.092 4.452 53.412 1.00 84.81 98 LYS A C 1
ATOM 746 O O . LYS A 1 98 ? -16.390 5.124 54.160 1.00 84.81 98 LYS A O 1
ATOM 751 N N . ALA A 1 99 ? -18.423 4.460 53.488 1.00 84.69 99 ALA A N 1
ATOM 752 C CA . ALA A 1 99 ? -19.141 5.168 54.546 1.00 84.69 99 ALA A CA 1
ATOM 753 C C . ALA A 1 99 ? -18.930 4.518 55.924 1.00 84.69 99 ALA A C 1
ATOM 755 O O . ALA A 1 99 ? -18.894 5.223 56.929 1.00 84.69 99 ALA A O 1
ATOM 756 N N . LEU A 1 100 ? -18.779 3.191 55.961 1.00 82.44 100 LEU A N 1
ATOM 757 C CA . LEU A 1 100 ? -18.610 2.403 57.187 1.00 82.44 100 LEU A CA 1
ATOM 758 C C . LEU A 1 100 ? -17.141 2.256 57.603 1.00 82.44 100 LEU A C 1
ATOM 760 O O . LEU A 1 100 ? -16.832 2.239 58.792 1.00 82.44 100 LEU A O 1
ATOM 764 N N . TYR A 1 101 ? -16.237 2.195 56.627 1.00 84.38 101 TYR A N 1
ATOM 765 C CA . TYR A 1 101 ? -14.799 2.065 56.817 1.00 84.38 101 TYR A CA 1
ATOM 766 C C . TYR A 1 101 ? -14.086 3.239 56.132 1.00 84.38 101 TYR A C 1
ATOM 768 O O . TYR A 1 101 ? -13.762 3.153 54.944 1.00 84.38 101 TYR A O 1
ATOM 776 N N . PRO A 1 102 ? -13.824 4.342 56.861 1.00 80.25 102 PRO A N 1
ATOM 777 C CA . PRO A 1 102 ? -13.203 5.545 56.301 1.00 80.25 102 PRO A CA 1
ATOM 778 C C . PRO A 1 102 ? -11.828 5.304 55.666 1.00 80.25 102 PRO A C 1
ATOM 780 O O . PRO A 1 102 ? -11.462 5.999 54.721 1.00 80.25 102 PRO A O 1
ATOM 783 N N . ASP A 1 103 ? -11.103 4.294 56.155 1.00 81.44 103 ASP A N 1
ATOM 784 C CA . ASP A 1 103 ? -9.777 3.886 55.679 1.00 81.44 103 ASP A CA 1
ATOM 785 C C . ASP A 1 103 ? -9.824 3.068 54.368 1.00 81.44 103 ASP A C 1
ATOM 787 O O . ASP A 1 103 ? -8.785 2.651 53.851 1.00 81.44 103 ASP A O 1
ATOM 791 N N . LEU A 1 104 ? -11.019 2.808 53.819 1.00 82.50 104 LEU A N 1
ATOM 792 C CA . LEU A 1 104 ? -11.184 2.169 52.516 1.00 82.50 104 LEU A CA 1
ATOM 793 C C . LEU A 1 104 ? -10.786 3.135 51.394 1.00 82.50 104 LEU A C 1
ATOM 795 O O . LEU A 1 104 ? -11.530 4.052 51.022 1.00 82.50 104 LEU A O 1
ATOM 799 N N . GLU A 1 105 ? -9.637 2.866 50.782 1.00 82.88 105 GLU A N 1
ATOM 800 C CA . GLU A 1 105 ? -9.194 3.562 49.580 1.00 82.88 105 GLU A CA 1
ATOM 801 C C . GLU A 1 105 ? -9.397 2.704 48.335 1.00 82.88 105 GLU A C 1
ATOM 803 O O . GLU A 1 105 ? -9.061 1.520 48.279 1.00 82.88 105 GLU A O 1
ATOM 808 N N . GLY A 1 106 ? -9.903 3.335 47.284 1.00 83.25 106 GLY A N 1
ATOM 809 C CA . GLY A 1 106 ? -10.068 2.713 45.984 1.00 83.25 106 GLY A CA 1
ATOM 810 C C . GLY A 1 106 ? -10.225 3.763 44.904 1.00 83.25 106 GLY A C 1
ATOM 811 O O . GLY A 1 106 ? -10.630 4.902 45.160 1.00 83.25 106 GLY A O 1
ATOM 812 N N . SER A 1 107 ? -9.886 3.375 43.686 1.00 85.12 107 SER A N 1
ATOM 813 C CA . SER A 1 107 ? -10.029 4.208 42.502 1.00 85.12 107 SER A CA 1
ATOM 814 C C . SER A 1 107 ? -11.078 3.607 41.582 1.00 85.12 107 SER A C 1
ATOM 816 O O . SER A 1 107 ? -11.293 2.395 41.550 1.00 85.12 107 SER A O 1
ATOM 818 N N . LYS A 1 108 ? -11.753 4.470 40.824 1.00 84.81 108 LYS A N 1
ATOM 819 C CA . LYS A 1 108 ? -12.628 4.018 39.746 1.00 84.81 108 LYS A CA 1
ATOM 820 C C . LYS A 1 108 ? -11.780 3.214 38.761 1.00 84.81 108 LYS A C 1
ATOM 822 O O . LYS A 1 108 ? -10.749 3.712 38.307 1.00 84.81 108 LYS A O 1
ATOM 827 N N . LEU A 1 109 ? -12.209 1.996 38.446 1.00 80.50 109 LEU A N 1
ATOM 828 C CA . LEU A 1 109 ? -11.528 1.152 37.477 1.00 80.50 109 LEU A CA 1
ATOM 829 C C . LEU A 1 109 ? -11.662 1.811 36.100 1.00 80.50 109 LEU A C 1
ATOM 831 O O . LEU A 1 109 ? -12.764 1.963 35.568 1.00 80.50 109 LEU A O 1
ATOM 835 N N . VAL A 1 110 ? -10.531 2.242 35.551 1.00 73.62 110 VAL A N 1
ATOM 836 C CA . VAL A 1 110 ? -10.423 2.770 34.192 1.00 73.62 110 VAL A CA 1
ATOM 837 C C . VAL A 1 110 ? -9.478 1.846 33.448 1.00 73.62 110 VAL A C 1
ATOM 839 O O . VAL A 1 110 ? -8.270 1.877 33.668 1.00 73.62 110 VAL A O 1
ATOM 842 N N . GLU A 1 111 ? -10.046 0.993 32.604 1.00 70.06 111 GLU A N 1
ATOM 843 C CA . GLU A 1 111 ? -9.280 0.093 31.752 1.00 70.06 111 GLU A CA 1
ATOM 844 C C . GLU A 1 111 ? -9.179 0.704 30.354 1.00 70.06 111 GLU A C 1
ATOM 846 O O . GLU A 1 111 ? -10.185 0.932 29.676 1.00 70.06 111 GLU A O 1
ATOM 851 N N . GLU A 1 112 ? -7.955 1.018 29.936 1.00 61.38 112 GLU A N 1
ATOM 852 C CA . GLU A 1 112 ? -7.687 1.485 28.582 1.00 61.38 112 GLU A CA 1
ATOM 853 C C . GLU A 1 112 ? -7.513 0.261 27.683 1.00 61.38 112 GLU A C 1
ATOM 855 O O . GLU A 1 112 ? -6.461 -0.377 27.639 1.00 61.38 112 GLU A O 1
ATOM 860 N N . ILE A 1 113 ? -8.595 -0.112 27.008 1.00 64.94 113 ILE A N 1
ATOM 861 C CA . ILE A 1 113 ? -8.586 -1.225 26.064 1.00 64.94 113 ILE A CA 1
ATOM 862 C C . ILE A 1 113 ? -8.155 -0.669 24.708 1.00 64.94 113 ILE A C 1
ATOM 864 O O . ILE A 1 113 ? -8.858 0.165 24.131 1.00 64.94 113 ILE A O 1
ATOM 868 N N . ASP A 1 114 ? -7.019 -1.145 24.193 1.00 61.28 114 ASP A N 1
ATOM 869 C CA . ASP A 1 114 ? -6.578 -0.850 22.827 1.00 61.28 114 ASP A CA 1
ATOM 870 C C . ASP A 1 114 ? -7.605 -1.434 21.846 1.00 61.28 114 ASP A C 1
ATOM 872 O O . ASP A 1 114 ? -7.686 -2.645 21.616 1.00 61.28 114 ASP A O 1
ATOM 876 N N . ASN A 1 115 ? -8.477 -0.561 21.347 1.00 75.19 115 ASN A N 1
ATOM 877 C CA . ASN A 1 115 ? -9.659 -0.944 20.596 1.00 75.19 115 ASN A CA 1
ATOM 878 C C . ASN A 1 115 ? -9.451 -0.689 19.110 1.00 75.19 115 ASN A C 1
ATOM 880 O O . ASN A 1 115 ? -8.897 0.320 18.679 1.00 75.19 115 ASN A O 1
ATOM 884 N N . LEU A 1 116 ? -9.963 -1.599 18.286 1.00 85.38 116 LEU A N 1
ATOM 885 C CA . LEU A 1 116 ? -9.898 -1.419 16.847 1.00 85.38 116 LEU A CA 1
ATOM 886 C C . LEU A 1 116 ? -10.750 -0.217 16.414 1.00 85.38 116 LEU A C 1
ATOM 888 O O . LEU A 1 116 ? -11.928 -0.123 16.761 1.00 85.38 116 LEU A O 1
ATOM 892 N N . LEU A 1 117 ? -10.163 0.643 15.582 1.00 90.88 117 LEU A N 1
ATOM 893 C CA . LEU A 1 117 ? -10.849 1.757 14.941 1.00 90.88 117 LEU A CA 1
ATOM 894 C C . LEU A 1 117 ? -11.632 1.304 13.700 1.00 90.88 117 LEU A C 1
ATOM 896 O O . LEU A 1 117 ? -11.110 0.598 12.823 1.00 90.88 117 LEU A O 1
ATOM 900 N N . PHE A 1 118 ? -12.868 1.774 13.592 1.00 92.94 118 PHE A N 1
ATOM 901 C CA . PHE A 1 118 ? -13.734 1.621 12.432 1.00 92.94 118 PHE A CA 1
ATOM 902 C C . PHE A 1 118 ? -14.147 2.991 11.896 1.00 92.94 118 PHE A C 1
ATOM 904 O O . PHE A 1 118 ? -14.311 3.950 12.644 1.00 92.94 118 PHE A O 1
ATOM 911 N N . LEU A 1 119 ? -14.335 3.058 10.582 1.00 94.81 119 LEU A N 1
ATOM 912 C CA . LEU A 1 119 ? -14.901 4.206 9.892 1.00 94.81 119 LEU A CA 1
ATOM 913 C C . LEU A 1 119 ? -16.349 3.906 9.538 1.00 94.81 119 LEU A C 1
ATOM 915 O O . LEU A 1 119 ? -16.646 2.852 8.964 1.00 94.81 119 LEU A O 1
ATOM 919 N N . VAL A 1 120 ? -17.232 4.846 9.853 1.00 94.31 120 VAL A N 1
ATOM 920 C CA . VAL A 1 120 ? -18.628 4.800 9.427 1.00 94.31 120 VAL A CA 1
ATOM 921 C C . VAL A 1 120 ? -18.695 4.961 7.915 1.00 94.31 120 VAL A C 1
ATOM 923 O O . VAL A 1 120 ? -18.297 5.993 7.376 1.00 94.31 120 VAL A O 1
ATOM 926 N N . THR A 1 121 ? -19.220 3.955 7.223 1.00 93.12 121 THR A N 1
ATOM 927 C CA . THR A 1 121 ? -19.357 3.974 5.761 1.00 93.12 121 THR A CA 1
ATOM 928 C C . THR A 1 121 ? -20.795 4.190 5.324 1.00 93.12 121 THR A C 1
ATOM 930 O O . THR A 1 121 ? -21.024 4.697 4.231 1.00 93.12 121 THR A O 1
ATOM 933 N N . LYS A 1 122 ? -21.778 3.837 6.161 1.00 92.50 122 LYS A N 1
ATOM 934 C CA . LYS A 1 122 ? -23.193 4.006 5.826 1.00 92.50 122 LYS A CA 1
ATOM 935 C C . LYS A 1 122 ? -24.051 4.207 7.066 1.00 92.50 122 LYS A C 1
ATOM 937 O O . LYS A 1 122 ? -23.948 3.450 8.028 1.00 92.50 122 LYS A O 1
ATOM 942 N N . VAL A 1 123 ? -24.971 5.163 6.988 1.00 92.00 123 VAL A N 1
ATOM 943 C CA . VAL A 1 123 ? -25.997 5.416 8.007 1.00 92.00 123 VAL A CA 1
ATOM 944 C C . VAL A 1 123 ? -27.345 5.503 7.300 1.00 92.00 123 VAL A C 1
ATOM 946 O O . VAL A 1 123 ? -27.503 6.294 6.374 1.00 92.00 123 VAL A O 1
ATOM 949 N N . ARG A 1 124 ? -28.295 4.640 7.676 1.00 89.69 124 ARG A N 1
ATOM 950 C CA . ARG A 1 124 ? -29.636 4.580 7.064 1.00 89.69 124 ARG A CA 1
ATOM 951 C C . ARG A 1 124 ? -30.709 5.192 7.957 1.00 89.69 124 ARG A C 1
ATOM 953 O O . ARG A 1 124 ? -31.652 5.780 7.441 1.00 89.69 124 ARG A O 1
ATOM 960 N N . ASN A 1 125 ? -30.565 5.050 9.274 1.00 86.94 125 ASN A N 1
ATOM 961 C CA . ASN A 1 125 ? -31.503 5.605 10.243 1.00 86.94 125 ASN A CA 1
ATOM 962 C C . ASN A 1 125 ? -30.981 6.960 10.773 1.00 86.94 125 ASN A C 1
ATOM 964 O O . ASN A 1 125 ? -29.890 6.981 11.345 1.00 86.94 125 ASN A O 1
ATOM 968 N N . PRO A 1 126 ? -31.736 8.067 10.620 1.00 84.69 126 PRO A N 1
ATOM 969 C CA . PRO A 1 126 ? -31.355 9.388 11.132 1.00 84.69 126 PRO A CA 1
ATOM 970 C C . PRO A 1 126 ? -31.310 9.495 12.667 1.00 84.69 126 PRO A C 1
ATOM 972 O O . PRO A 1 126 ? -30.748 10.455 13.180 1.00 84.69 126 PRO A O 1
ATOM 975 N N . GLU A 1 127 ? -31.868 8.532 13.407 1.00 85.12 127 GLU A N 1
ATOM 976 C CA . GLU A 1 127 ? -31.751 8.460 14.873 1.00 85.12 127 GLU A CA 1
ATOM 977 C C . GLU A 1 127 ? -30.334 8.108 15.343 1.00 85.12 127 GLU A C 1
ATOM 979 O O . GLU A 1 127 ? -30.003 8.295 16.512 1.00 85.12 127 GLU A O 1
ATOM 984 N N . ILE A 1 128 ? -29.497 7.573 14.451 1.00 87.00 128 ILE A N 1
ATOM 985 C CA . ILE A 1 128 ? -28.110 7.247 14.763 1.00 87.00 128 ILE A CA 1
ATOM 986 C C . ILE A 1 128 ? -27.310 8.555 14.711 1.00 87.00 128 ILE A C 1
ATOM 988 O O . ILE A 1 128 ? -27.202 9.144 13.633 1.00 87.00 128 ILE A O 1
ATOM 992 N N . PRO A 1 129 ? -26.701 9.009 15.823 1.00 88.94 129 PRO A N 1
ATOM 993 C CA . PRO A 1 129 ? -25.976 10.277 15.891 1.00 88.94 129 PRO A CA 1
ATOM 994 C C . PRO A 1 129 ? -24.571 10.177 15.270 1.00 88.94 129 PRO A C 1
ATOM 996 O O . PRO A 1 129 ? -23.619 10.757 15.780 1.00 88.94 129 PRO A O 1
ATOM 999 N N . LEU A 1 130 ? -24.432 9.420 14.180 1.00 90.38 130 LEU A N 1
ATOM 1000 C CA . LEU A 1 130 ? -23.181 9.197 13.465 1.00 90.38 130 LEU A CA 1
ATOM 1001 C C . LEU A 1 130 ? -23.284 9.729 12.039 1.00 90.38 130 LEU A C 1
ATOM 1003 O O . LEU A 1 130 ? -24.336 9.681 11.399 1.00 90.38 130 LEU A O 1
ATOM 1007 N N . ARG A 1 131 ? -22.158 10.199 11.519 1.00 90.81 131 ARG A N 1
ATOM 1008 C CA . ARG A 1 131 ? -21.984 10.654 10.143 1.00 90.81 131 ARG A CA 1
ATOM 1009 C C . ARG A 1 131 ? -21.002 9.747 9.420 1.00 90.81 131 ARG A C 1
ATOM 1011 O O . ARG A 1 131 ? -20.144 9.106 10.020 1.00 90.81 131 ARG A O 1
ATOM 1018 N N . ILE A 1 132 ? -21.124 9.698 8.098 1.00 91.25 132 ILE A N 1
ATOM 1019 C CA . ILE A 1 132 ? -20.157 8.989 7.258 1.00 91.25 132 ILE A CA 1
ATOM 1020 C C . ILE A 1 132 ? -18.775 9.624 7.456 1.00 91.25 132 ILE A C 1
ATOM 1022 O O . ILE A 1 132 ? -18.632 10.842 7.367 1.00 91.25 132 ILE A O 1
ATOM 1026 N N . GLY A 1 133 ? -17.769 8.789 7.712 1.00 91.12 133 GLY A N 1
ATOM 1027 C CA . GLY A 1 133 ? -16.406 9.209 8.031 1.00 91.12 133 GLY A CA 1
ATOM 1028 C C . GLY A 1 133 ? -16.105 9.355 9.524 1.00 91.12 133 GLY A C 1
ATOM 1029 O O . GLY A 1 133 ? -14.929 9.494 9.861 1.00 91.12 133 GLY A O 1
ATOM 1030 N N . ASP A 1 134 ? -17.109 9.272 10.405 1.00 93.75 134 ASP A N 1
ATOM 1031 C CA . ASP A 1 134 ? -16.869 9.265 11.849 1.00 93.75 134 ASP A CA 1
ATOM 1032 C C . ASP A 1 134 ? -16.036 8.041 12.249 1.00 93.75 134 ASP A C 1
ATOM 1034 O O . ASP A 1 134 ? -16.128 6.957 11.658 1.00 93.75 134 ASP A O 1
ATOM 1038 N N . GLN A 1 135 ? -15.190 8.247 13.252 1.00 93.31 135 GLN A N 1
ATOM 1039 C CA . GLN A 1 135 ? -14.324 7.230 13.824 1.00 93.31 135 GLN A CA 1
ATOM 1040 C C . GLN A 1 135 ? -14.992 6.659 15.065 1.00 93.31 135 GLN A C 1
ATOM 1042 O O . GLN A 1 135 ? -15.310 7.411 15.981 1.00 93.31 135 GLN A O 1
ATOM 1047 N N . ILE A 1 136 ? -15.187 5.344 15.081 1.00 92.06 136 ILE A N 1
ATOM 1048 C CA . ILE A 1 136 ? -15.777 4.643 16.221 1.00 92.06 136 ILE A CA 1
ATOM 1049 C C . ILE A 1 136 ? -14.933 3.438 16.622 1.00 92.06 136 ILE A C 1
ATOM 1051 O O . ILE A 1 136 ? -14.252 2.827 15.791 1.00 92.06 136 ILE A O 1
ATOM 1055 N N . TRP A 1 137 ? -15.004 3.072 17.893 1.00 90.81 137 TRP A N 1
ATOM 1056 C CA . TRP A 1 137 ? -14.268 1.943 18.457 1.00 90.81 137 TRP A CA 1
ATOM 1057 C C . TRP A 1 137 ? -15.054 0.629 18.344 1.00 90.81 137 TRP A C 1
ATOM 1059 O O . TRP A 1 137 ? -16.266 0.624 18.126 1.00 90.81 137 TRP A O 1
ATOM 1069 N N . GLU A 1 138 ? -14.375 -0.512 18.505 1.00 87.31 138 GLU A N 1
ATOM 1070 C CA . GLU A 1 138 ? -14.984 -1.851 18.392 1.00 87.31 138 GLU A CA 1
ATOM 1071 C C . GLU A 1 138 ? -16.213 -2.032 19.305 1.00 87.31 138 GLU A C 1
ATOM 1073 O O . GLU A 1 138 ? -17.243 -2.544 18.858 1.00 87.31 138 GLU A O 1
ATOM 1078 N N . LEU A 1 139 ? -16.127 -1.545 20.546 1.00 86.19 139 LEU A N 1
ATOM 1079 C CA . LEU A 1 139 ? -17.218 -1.575 21.524 1.00 86.19 139 LEU A CA 1
ATOM 1080 C C . LEU A 1 139 ? -18.406 -0.691 21.101 1.00 86.19 139 LEU A C 1
ATOM 1082 O O . LEU A 1 139 ? -19.550 -1.141 21.065 1.00 86.19 139 LEU A O 1
ATOM 1086 N N . GLU A 1 140 ? -18.153 0.543 20.656 1.00 88.69 140 GLU A N 1
ATOM 1087 C CA . GLU A 1 140 ? -19.217 1.425 20.150 1.00 88.69 140 GLU A CA 1
ATOM 1088 C C . GLU A 1 140 ? -19.920 0.829 18.939 1.00 88.69 140 GLU A C 1
ATOM 1090 O O . GLU A 1 140 ? -21.148 0.812 18.876 1.00 88.69 140 GLU A O 1
ATOM 1095 N N . LYS A 1 141 ? -19.146 0.300 17.986 1.00 89.88 141 LYS A N 1
ATOM 1096 C CA . LYS A 1 141 ? -19.687 -0.378 16.810 1.00 89.88 141 LYS A CA 1
ATOM 1097 C C . LYS A 1 141 ? -20.617 -1.508 17.232 1.00 89.88 141 LYS A C 1
ATOM 1099 O O . LYS A 1 141 ? -21.723 -1.600 16.705 1.00 89.88 141 LYS A O 1
ATOM 1104 N N . ARG A 1 142 ? -20.198 -2.338 18.191 1.00 88.31 142 ARG A N 1
ATOM 1105 C CA . ARG A 1 142 ? -21.018 -3.436 18.712 1.00 88.31 142 ARG A CA 1
ATOM 1106 C C . ARG A 1 142 ? -22.302 -2.917 19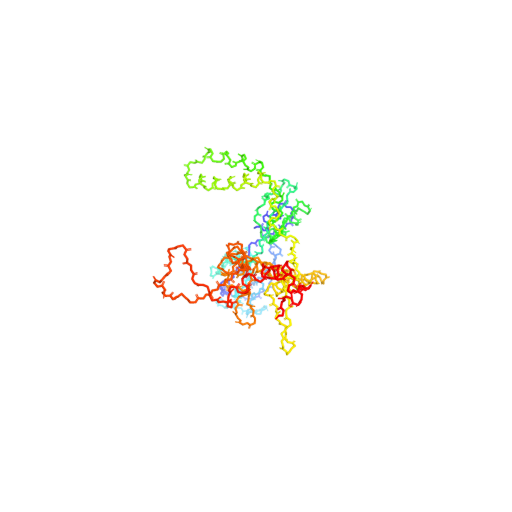.359 1.00 88.31 142 ARG A C 1
ATOM 1108 O O . ARG A 1 142 ? -23.370 -3.470 19.097 1.00 88.31 142 ARG A O 1
ATOM 1115 N N . ALA A 1 143 ? -22.224 -1.855 20.157 1.00 88.00 143 ALA A N 1
ATOM 1116 C CA . ALA A 1 143 ? -23.391 -1.229 20.772 1.00 88.00 143 ALA A CA 1
ATOM 1117 C C . ALA A 1 143 ? -24.378 -0.692 19.719 1.00 88.00 143 ALA A C 1
ATOM 1119 O O . ALA A 1 143 ? -25.570 -1.004 19.784 1.00 88.00 143 ALA A O 1
ATOM 1120 N N . TYR A 1 144 ? -23.895 0.025 18.699 1.00 89.81 144 TYR A N 1
ATOM 1121 C CA . TYR A 1 144 ? -24.727 0.505 17.592 1.00 89.81 144 TYR A CA 1
ATOM 1122 C C . TYR A 1 144 ? -25.311 -0.636 16.751 1.00 89.81 144 TYR A C 1
ATOM 1124 O O . TYR A 1 144 ? -26.479 -0.575 16.379 1.00 89.81 144 TYR A O 1
ATOM 1132 N N . GLU A 1 145 ? -24.560 -1.708 16.489 1.00 88.94 145 GLU A N 1
ATOM 1133 C CA . GLU A 1 145 ? -25.061 -2.891 15.773 1.00 88.94 145 GLU A CA 1
ATOM 1134 C C . GLU A 1 145 ? -26.175 -3.613 16.545 1.00 88.94 145 GLU A C 1
ATOM 1136 O O . GLU A 1 145 ? -27.120 -4.122 15.934 1.00 88.94 145 GLU A O 1
ATOM 1141 N N . LEU A 1 146 ? -26.092 -3.636 17.879 1.00 87.75 146 LEU A N 1
ATOM 1142 C CA . LEU A 1 146 ? -27.131 -4.186 18.750 1.00 87.75 146 LEU A CA 1
ATOM 1143 C C . LEU A 1 146 ? -28.368 -3.280 18.815 1.00 87.75 146 LEU A C 1
ATOM 1145 O O . LEU A 1 146 ? -29.488 -3.783 18.746 1.00 87.75 146 LEU A O 1
ATOM 1149 N N . ALA A 1 147 ? -28.175 -1.965 18.939 1.00 86.25 147 ALA A N 1
ATOM 1150 C CA . ALA A 1 147 ? -29.258 -0.988 19.053 1.00 86.25 147 ALA A CA 1
ATOM 1151 C C . ALA A 1 147 ? -29.966 -0.693 17.714 1.00 86.25 147 ALA A C 1
ATOM 1153 O O . ALA A 1 147 ? -31.152 -0.354 17.705 1.00 86.25 147 ALA A O 1
ATOM 1154 N N . TYR A 1 148 ? -29.255 -0.825 16.589 1.00 86.69 148 TYR A N 1
ATOM 1155 C CA . TYR A 1 148 ? -29.687 -0.419 15.248 1.00 86.69 148 TYR A CA 1
ATOM 1156 C C . TYR A 1 148 ? -29.340 -1.478 14.190 1.00 86.69 148 TYR A C 1
ATOM 1158 O O . TYR A 1 148 ? -28.667 -1.213 13.187 1.00 86.69 148 TYR A O 1
ATOM 1166 N N . LYS A 1 149 ? -29.816 -2.708 14.403 1.00 86.12 149 LYS A N 1
ATOM 1167 C CA . LYS A 1 149 ? -29.498 -3.865 13.555 1.00 86.12 149 LYS A CA 1
ATOM 1168 C C . LYS A 1 149 ? -29.780 -3.596 12.069 1.00 86.12 149 LYS A C 1
ATOM 1170 O O . LYS A 1 149 ? -30.920 -3.385 11.665 1.00 86.12 149 LYS A O 1
ATOM 1175 N N . GLY A 1 150 ? -28.728 -3.630 11.247 1.00 85.50 150 GLY A N 1
ATOM 1176 C CA . GLY A 1 150 ? -28.811 -3.458 9.789 1.00 85.50 150 GLY A CA 1
ATOM 1177 C C . GLY A 1 150 ? -29.073 -2.026 9.299 1.00 85.50 150 GLY A C 1
ATOM 1178 O O . GLY A 1 150 ? -29.249 -1.820 8.098 1.00 85.50 150 GLY A O 1
ATOM 1179 N N . GLN A 1 151 ? -29.092 -1.035 10.195 1.00 90.12 151 GLN A N 1
ATOM 1180 C CA . GLN A 1 151 ? -29.317 0.378 9.852 1.00 90.12 151 GLN A CA 1
ATOM 1181 C C . GLN A 1 151 ? -28.016 1.179 9.705 1.00 90.12 151 GLN A C 1
ATOM 1183 O O . GLN A 1 151 ? -28.044 2.367 9.382 1.00 90.12 151 GLN A O 1
ATOM 1188 N N . PHE A 1 152 ? -26.881 0.529 9.938 1.00 90.69 152 PHE A N 1
ATOM 1189 C CA . PHE A 1 152 ? -25.569 1.144 10.014 1.00 90.69 152 PHE A CA 1
ATOM 1190 C C . PHE A 1 152 ? -24.492 0.159 9.560 1.00 90.69 152 PHE A C 1
ATOM 1192 O O . PHE A 1 152 ? -24.589 -1.037 9.837 1.00 90.69 152 PHE A O 1
ATOM 1199 N N . GLU A 1 153 ? -23.475 0.669 8.868 1.00 92.00 153 GLU A N 1
ATOM 1200 C CA . GLU A 1 153 ? -22.309 -0.101 8.442 1.00 92.00 153 GLU A CA 1
ATOM 1201 C C . GLU A 1 153 ? -21.032 0.682 8.776 1.00 92.00 153 GLU A C 1
ATOM 1203 O O . GLU A 1 153 ? -20.910 1.873 8.467 1.00 92.00 153 GLU A O 1
ATOM 1208 N N . ALA A 1 154 ? -20.071 -0.008 9.393 1.00 93.62 154 ALA A N 1
ATOM 1209 C CA . ALA A 1 154 ? -18.734 0.510 9.634 1.00 93.62 154 ALA A CA 1
ATOM 1210 C C . ALA A 1 154 ? -17.672 -0.561 9.404 1.00 93.62 154 ALA A C 1
ATOM 1212 O O . ALA A 1 154 ? -17.823 -1.731 9.780 1.00 93.62 154 ALA A O 1
ATOM 1213 N N . HIS A 1 155 ? -16.566 -0.139 8.804 1.00 93.44 155 HIS A N 1
ATOM 1214 C CA . HIS A 1 155 ? -15.483 -1.016 8.383 1.00 93.44 155 HIS A CA 1
ATOM 1215 C C . HIS A 1 155 ? -14.128 -0.465 8.821 1.00 93.44 155 HIS A C 1
ATOM 1217 O O . HIS A 1 155 ? -13.953 0.731 9.023 1.00 93.44 155 HIS A O 1
ATOM 1223 N N . THR A 1 156 ? -13.149 -1.353 8.966 1.00 92.62 156 THR A N 1
ATOM 1224 C CA . THR A 1 156 ? -11.775 -1.002 9.346 1.00 92.62 156 THR A CA 1
ATOM 1225 C C . THR A 1 156 ? -10.825 -1.132 8.152 1.00 92.62 156 THR A C 1
ATOM 1227 O O . THR A 1 156 ? -11.144 -1.782 7.148 1.00 92.62 156 THR A O 1
ATOM 1230 N N . GLY A 1 157 ? -9.637 -0.538 8.264 1.00 91.62 157 GLY A N 1
ATOM 1231 C CA . GLY A 1 157 ? -8.582 -0.601 7.254 1.00 91.62 157 GLY A CA 1
ATOM 1232 C C . GLY A 1 157 ? -9.002 -0.044 5.889 1.00 91.62 157 GLY A C 1
ATOM 1233 O O . GLY A 1 157 ? -9.829 0.862 5.790 1.00 91.62 157 GLY A O 1
ATOM 1234 N N . ALA A 1 158 ? -8.438 -0.613 4.819 1.00 93.81 158 ALA A N 1
ATOM 1235 C CA . ALA A 1 158 ? -8.658 -0.149 3.447 1.00 93.81 158 ALA A CA 1
ATOM 1236 C C . ALA A 1 158 ? -10.136 -0.184 3.011 1.00 93.81 158 ALA A C 1
ATOM 1238 O O . ALA A 1 158 ? -10.565 0.669 2.240 1.00 93.81 158 ALA A O 1
ATOM 1239 N N . LEU A 1 159 ? -10.930 -1.126 3.536 1.00 92.62 159 LEU A N 1
ATOM 1240 C CA . LEU A 1 159 ? -12.359 -1.225 3.225 1.00 92.62 159 LEU A CA 1
ATOM 1241 C C . LEU A 1 159 ? -13.155 -0.048 3.808 1.00 92.62 159 LEU A C 1
ATOM 1243 O O . LEU A 1 159 ? -14.030 0.486 3.134 1.00 92.62 159 LEU A O 1
ATOM 1247 N N . GLY A 1 160 ? -12.825 0.382 5.031 1.00 94.06 160 GLY A N 1
ATOM 1248 C CA . GLY A 1 160 ? -13.424 1.576 5.639 1.00 94.06 160 GLY A CA 1
ATOM 1249 C C . GLY A 1 160 ? -13.112 2.834 4.838 1.00 94.06 160 GLY A C 1
ATOM 1250 O O . GLY A 1 160 ? -14.017 3.593 4.505 1.00 94.06 160 GLY A O 1
ATOM 1251 N N . ILE A 1 161 ? -11.847 3.003 4.440 1.00 95.25 161 ILE A N 1
ATOM 1252 C CA . ILE A 1 161 ? -11.421 4.131 3.599 1.00 95.25 161 ILE A CA 1
ATOM 1253 C C . ILE A 1 161 ? -12.181 4.121 2.268 1.00 95.25 161 ILE A C 1
ATOM 1255 O O . ILE A 1 161 ? -12.721 5.150 1.867 1.00 95.25 161 ILE A O 1
ATOM 1259 N N . LYS A 1 162 ? -12.276 2.958 1.609 1.00 95.62 162 LYS A N 1
ATOM 1260 C CA . LYS A 1 162 ? -13.019 2.814 0.355 1.00 95.62 162 LYS A CA 1
ATOM 1261 C C . LYS A 1 162 ? -14.483 3.232 0.513 1.00 95.62 162 LYS A C 1
ATOM 1263 O O . LYS A 1 162 ? -14.949 4.048 -0.271 1.00 95.62 162 LYS A O 1
ATOM 1268 N N . GLY A 1 163 ? -15.182 2.737 1.537 1.00 94.62 163 GLY A N 1
ATOM 1269 C CA . GLY A 1 163 ? -16.601 3.050 1.742 1.00 94.62 163 GLY A CA 1
ATOM 1270 C C . GLY A 1 163 ? -16.873 4.535 2.023 1.00 94.62 163 GLY A C 1
ATOM 1271 O O . GLY A 1 163 ? -17.876 5.080 1.561 1.00 94.62 163 GLY A O 1
ATOM 1272 N N . VAL A 1 164 ? -15.958 5.220 2.719 1.00 94.69 164 VAL A N 1
ATOM 1273 C CA . VAL A 1 164 ? -16.040 6.680 2.908 1.00 94.69 164 VAL A CA 1
ATOM 1274 C C . VAL A 1 164 ? -15.834 7.416 1.582 1.00 94.69 164 VAL A C 1
ATOM 1276 O O . VAL A 1 164 ? -16.589 8.333 1.272 1.00 94.69 164 VAL A O 1
ATOM 1279 N N . LEU A 1 165 ? -14.847 7.002 0.779 1.00 94.62 165 LEU A N 1
ATOM 1280 C CA . LEU A 1 165 ? -14.567 7.604 -0.530 1.00 94.62 165 LEU A CA 1
ATOM 1281 C C . LEU A 1 165 ? -15.701 7.382 -1.540 1.00 94.62 165 LEU A C 1
ATOM 1283 O O . LEU A 1 165 ? -15.974 8.271 -2.339 1.00 94.62 165 LEU A O 1
ATOM 1287 N N . GLU A 1 166 ? -16.375 6.230 -1.496 1.00 94.44 166 GLU A N 1
ATOM 1288 C CA . GLU A 1 166 ? -17.542 5.933 -2.341 1.00 94.44 166 GLU A CA 1
ATOM 1289 C C . GLU A 1 166 ? -18.747 6.821 -2.026 1.00 94.44 166 GLU A C 1
ATOM 1291 O O . GLU A 1 166 ? -19.526 7.143 -2.919 1.00 94.44 166 GLU A O 1
ATOM 1296 N N . SER A 1 167 ? -18.892 7.230 -0.766 1.00 91.69 167 SER A N 1
ATOM 1297 C CA . SER A 1 167 ? -20.005 8.067 -0.308 1.00 91.69 167 SER A CA 1
ATOM 1298 C C . SER A 1 167 ? -19.766 9.566 -0.528 1.00 91.69 167 SER A C 1
ATOM 1300 O O . SER A 1 167 ? -20.591 10.391 -0.133 1.00 91.69 167 SER A O 1
ATOM 1302 N N . LEU A 1 168 ? -18.622 9.937 -1.106 1.00 91.69 168 LEU A N 1
ATOM 1303 C CA . LEU A 1 168 ? -18.174 11.317 -1.198 1.00 91.69 168 LEU A CA 1
ATOM 1304 C C . LEU A 1 168 ? -18.733 12.000 -2.453 1.00 91.69 168 LEU A C 1
ATOM 1306 O O . LEU A 1 168 ? -18.382 11.656 -3.580 1.00 91.69 168 LEU A O 1
ATOM 1310 N N . ASP A 1 169 ? -19.566 13.018 -2.246 1.00 92.88 169 ASP A N 1
ATOM 1311 C CA . ASP A 1 169 ? -20.072 13.893 -3.305 1.00 92.88 169 ASP A CA 1
ATOM 1312 C C . ASP A 1 169 ? -19.086 15.049 -3.546 1.00 92.88 169 ASP A C 1
ATOM 1314 O O . ASP A 1 169 ? -18.970 15.978 -2.740 1.00 92.88 169 ASP A O 1
ATOM 1318 N N . LEU A 1 170 ? -18.342 14.971 -4.654 1.00 94.31 170 LEU A N 1
ATOM 1319 C CA . LEU A 1 17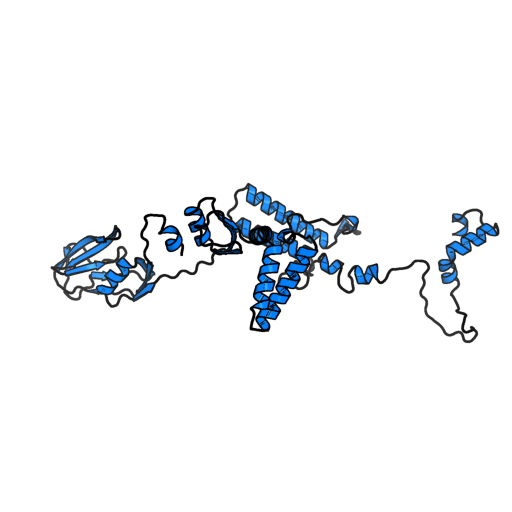0 ? -17.323 15.960 -5.016 1.00 94.31 170 LEU A CA 1
ATOM 1320 C C . LEU A 1 170 ? -17.917 17.321 -5.404 1.00 94.31 170 LEU A C 1
ATOM 1322 O O . LEU A 1 170 ? -17.264 18.342 -5.178 1.00 94.31 170 LEU A O 1
ATOM 1326 N N . ASP A 1 171 ? -19.120 17.355 -5.983 1.00 94.38 171 ASP A N 1
ATOM 1327 C CA . ASP A 1 171 ? -19.782 18.601 -6.375 1.00 94.38 171 ASP A CA 1
ATOM 1328 C C . ASP A 1 171 ? -20.209 19.370 -5.130 1.00 94.38 171 ASP A C 1
ATOM 1330 O O . ASP A 1 171 ? -19.848 20.538 -4.949 1.00 94.38 171 ASP A O 1
ATOM 1334 N N . ARG A 1 172 ? -20.898 18.679 -4.218 1.00 95.19 172 ARG A N 1
ATOM 1335 C CA . ARG A 1 172 ? -21.303 19.249 -2.936 1.00 95.19 172 ARG A CA 1
ATOM 1336 C C . ARG A 1 172 ? -20.097 19.694 -2.112 1.00 95.19 172 ARG A C 1
ATOM 1338 O O . ARG A 1 172 ? -20.090 20.818 -1.612 1.00 95.19 172 ARG A O 1
ATOM 1345 N N . LEU A 1 173 ? -19.064 18.854 -2.010 1.00 94.25 173 LEU A N 1
ATOM 1346 C CA . LEU A 1 173 ? -17.857 19.181 -1.250 1.00 94.25 173 LEU A CA 1
ATOM 1347 C C . LEU A 1 173 ? -17.120 20.397 -1.833 1.00 94.25 173 LEU A C 1
ATOM 1349 O O . LEU A 1 173 ? -16.593 21.209 -1.076 1.00 94.25 173 LEU A O 1
ATOM 1353 N N . SER A 1 174 ? -17.085 20.555 -3.161 1.00 95.88 174 SER A N 1
ATOM 1354 C CA . SER A 1 174 ? -16.486 21.737 -3.799 1.00 95.88 174 SER A CA 1
ATOM 1355 C C . SER A 1 174 ? -17.212 23.023 -3.396 1.00 95.88 174 SER A C 1
ATOM 1357 O O . SER A 1 174 ? -16.573 24.002 -3.002 1.00 95.88 174 SER A O 1
ATOM 1359 N N . GLU A 1 175 ? -18.547 23.020 -3.430 1.00 96.50 175 GLU A N 1
ATOM 1360 C CA . GLU A 1 175 ? -19.353 24.181 -3.039 1.00 96.50 175 GLU A CA 1
ATOM 1361 C C . GLU A 1 175 ? -19.240 24.502 -1.543 1.00 96.50 175 GLU A C 1
ATOM 1363 O O . GLU A 1 175 ? -19.117 25.672 -1.173 1.00 96.50 175 GLU A O 1
ATOM 1368 N N . GLU A 1 176 ? -19.211 23.483 -0.681 1.00 95.81 176 GLU A N 1
ATOM 1369 C CA . GLU A 1 176 ? -18.967 23.647 0.757 1.00 95.81 176 GLU A CA 1
ATOM 1370 C C . GLU A 1 176 ? -17.598 24.294 1.016 1.00 95.81 176 GLU A C 1
ATOM 1372 O O . GLU A 1 176 ? -17.516 25.319 1.696 1.00 95.81 176 GLU A O 1
ATOM 1377 N N . LEU A 1 177 ? -16.531 23.786 0.389 1.00 96.00 177 LEU A N 1
ATOM 1378 C CA . LEU A 1 177 ? -15.181 24.331 0.550 1.00 96.00 177 LEU A CA 1
ATOM 1379 C C . LEU A 1 177 ? -15.065 25.777 0.050 1.00 96.00 177 LEU A C 1
ATOM 1381 O O . LEU A 1 177 ? -14.407 26.592 0.695 1.00 96.00 177 LEU A O 1
ATOM 1385 N N . LYS A 1 178 ? -15.715 26.136 -1.067 1.00 95.38 178 LYS A N 1
ATOM 1386 C CA . LYS A 1 178 ? -15.740 27.528 -1.559 1.00 95.38 178 LYS A CA 1
ATOM 1387 C C . LYS A 1 178 ? -16.406 28.474 -0.561 1.00 95.38 178 LYS A C 1
ATOM 1389 O O . LYS A 1 178 ? -15.900 29.576 -0.345 1.00 95.38 178 LYS A O 1
ATOM 1394 N N . ARG A 1 179 ? -17.512 28.047 0.060 1.00 95.75 179 ARG A N 1
ATOM 1395 C CA . ARG A 1 179 ? -18.199 28.826 1.102 1.00 95.75 179 ARG A CA 1
ATOM 1396 C C . ARG A 1 179 ? -17.321 28.985 2.339 1.00 95.75 179 ARG A C 1
ATOM 1398 O O . ARG A 1 179 ? -17.148 30.108 2.802 1.00 95.75 179 ARG A O 1
ATOM 1405 N N . GLU A 1 180 ? -16.712 27.900 2.816 1.00 94.06 180 GLU A N 1
ATOM 1406 C CA . GLU A 1 180 ? -15.808 27.936 3.972 1.00 94.06 180 GLU A CA 1
ATOM 1407 C C . GLU A 1 180 ? -14.629 28.892 3.742 1.00 94.06 180 GLU A C 1
ATOM 1409 O O . GLU A 1 180 ? -14.299 29.686 4.621 1.00 94.06 180 GLU A O 1
ATOM 1414 N N . ILE A 1 181 ? -14.036 28.879 2.542 1.00 94.56 181 ILE A N 1
ATOM 1415 C CA . ILE A 1 181 ? -12.947 29.791 2.155 1.00 94.56 181 ILE A CA 1
ATOM 1416 C C . ILE A 1 181 ? -13.394 31.254 2.197 1.00 94.56 181 ILE A C 1
ATOM 1418 O O . ILE A 1 181 ? -12.616 32.105 2.623 1.00 94.56 181 ILE A O 1
ATOM 1422 N N . ALA A 1 182 ? -14.620 31.556 1.760 1.00 93.38 182 ALA A N 1
ATOM 1423 C CA . ALA A 1 182 ? -15.155 32.917 1.785 1.00 93.38 182 ALA A CA 1
ATOM 1424 C C . ALA A 1 182 ? -15.371 33.434 3.218 1.00 93.38 182 ALA A C 1
ATOM 1426 O O . ALA A 1 182 ? -15.210 34.625 3.471 1.00 93.38 182 ALA A O 1
ATOM 1427 N N . THR A 1 183 ? -15.698 32.539 4.153 1.00 93.25 183 THR A N 1
ATOM 1428 C CA . THR A 1 183 ? -15.897 32.863 5.576 1.00 93.25 183 THR A CA 1
ATOM 1429 C C . THR A 1 183 ? -14.626 32.777 6.424 1.00 93.25 183 THR A C 1
ATOM 1431 O O . THR A 1 183 ? -14.624 33.218 7.572 1.00 93.25 183 THR A O 1
ATOM 1434 N N . ALA A 1 184 ? -13.545 32.197 5.896 1.00 90.31 184 ALA A N 1
ATOM 1435 C CA . ALA A 1 184 ? -12.317 31.969 6.645 1.00 90.31 184 ALA A CA 1
ATOM 1436 C C . ALA A 1 184 ? -11.580 33.289 6.921 1.00 90.31 184 ALA A C 1
ATOM 1438 O O . ALA A 1 184 ? -11.152 33.988 6.003 1.00 90.31 184 ALA A O 1
ATOM 1439 N N . THR A 1 185 ? -11.384 33.600 8.202 1.00 88.69 185 THR A N 1
ATOM 1440 C CA . THR A 1 185 ? -10.673 34.803 8.664 1.00 88.69 185 THR A CA 1
ATOM 1441 C C . THR A 1 185 ? -9.167 34.583 8.801 1.00 88.69 185 THR A C 1
ATOM 1443 O O . THR A 1 185 ? -8.385 35.498 8.552 1.00 88.69 185 THR A O 1
ATOM 1446 N N . ALA A 1 186 ? -8.741 33.371 9.168 1.00 93.00 186 ALA A N 1
ATOM 1447 C CA . ALA A 1 186 ? -7.334 33.026 9.345 1.00 93.00 186 ALA A CA 1
ATOM 1448 C C . ALA A 1 186 ? -6.679 32.566 8.030 1.00 93.00 186 ALA A C 1
ATOM 1450 O O . ALA A 1 186 ? -7.163 31.650 7.361 1.00 93.00 186 ALA A O 1
ATOM 1451 N N . ASP A 1 187 ? -5.519 33.138 7.700 1.00 90.81 187 ASP A N 1
ATOM 1452 C CA . ASP A 1 187 ? -4.798 32.843 6.453 1.00 90.81 187 ASP A CA 1
ATOM 1453 C C . ASP A 1 187 ? -4.301 31.384 6.367 1.00 90.81 187 ASP A C 1
ATOM 1455 O O . ASP A 1 187 ? -4.358 30.739 5.316 1.00 90.81 187 ASP A O 1
ATOM 1459 N N . SER A 1 188 ? -3.905 30.799 7.502 1.00 92.50 188 SER A N 1
ATOM 1460 C CA . SER A 1 188 ? -3.503 29.389 7.594 1.00 92.50 188 SER A CA 1
ATOM 1461 C C . SER A 1 188 ? -4.664 28.432 7.295 1.00 92.50 188 SER A C 1
ATOM 1463 O O . SER A 1 188 ? -4.503 27.465 6.541 1.00 92.50 188 SER A O 1
ATOM 1465 N N . GLN A 1 189 ? -5.853 28.722 7.835 1.00 92.69 189 GLN A N 1
ATOM 1466 C CA . GLN A 1 189 ? -7.079 27.975 7.558 1.00 92.69 189 GLN A CA 1
ATOM 1467 C C . GLN A 1 189 ? -7.455 28.108 6.083 1.00 92.69 189 GLN A C 1
ATOM 1469 O O . GLN A 1 189 ? -7.697 27.100 5.417 1.00 92.69 189 GLN A O 1
ATOM 1474 N N . ARG A 1 190 ? -7.424 29.332 5.549 1.00 92.94 190 ARG A N 1
ATOM 1475 C CA . ARG A 1 190 ? -7.708 29.606 4.140 1.00 92.94 190 ARG A CA 1
ATOM 1476 C C . ARG A 1 190 ? -6.768 28.837 3.210 1.00 92.94 190 ARG A C 1
ATOM 1478 O O . ARG A 1 190 ? -7.232 28.185 2.280 1.00 92.94 190 ARG A O 1
ATOM 1485 N N . THR A 1 191 ? -5.469 28.827 3.501 1.00 94.81 191 THR A N 1
ATOM 1486 C CA . THR A 1 191 ? -4.461 28.079 2.731 1.00 94.81 191 THR A CA 1
ATOM 1487 C C . THR A 1 191 ? -4.726 26.571 2.752 1.00 94.81 191 THR A C 1
ATOM 1489 O O . THR A 1 191 ? -4.624 25.904 1.719 1.00 94.81 191 THR A O 1
ATOM 1492 N N . ARG A 1 192 ? -5.095 26.008 3.911 1.00 95.69 192 ARG A N 1
ATOM 1493 C CA . ARG A 1 192 ? -5.451 24.585 4.034 1.00 95.69 192 ARG A CA 1
ATOM 1494 C C . ARG A 1 192 ? -6.691 24.240 3.207 1.00 95.69 192 ARG A C 1
ATOM 1496 O O . ARG A 1 192 ? -6.689 23.224 2.513 1.00 95.69 192 ARG A O 1
ATOM 1503 N N . LEU A 1 193 ? -7.724 25.079 3.268 1.00 95.88 193 LEU A N 1
ATOM 1504 C CA . LEU A 1 193 ? -8.957 24.892 2.506 1.00 95.88 193 LEU A CA 1
ATOM 1505 C C . LEU A 1 193 ? -8.720 25.014 0.997 1.00 95.88 193 LEU A C 1
ATOM 1507 O O . LEU A 1 193 ? -9.221 24.183 0.246 1.00 95.88 193 LEU A O 1
ATOM 1511 N N . LEU A 1 194 ? -7.898 25.972 0.556 1.00 95.88 194 LEU A N 1
ATOM 1512 C CA . LEU A 1 194 ? -7.525 26.132 -0.853 1.00 95.88 194 LEU A CA 1
ATOM 1513 C C . LEU A 1 194 ? -6.835 24.883 -1.411 1.00 95.88 194 LEU A C 1
ATOM 1515 O O . LEU A 1 194 ? -7.235 24.395 -2.463 1.00 95.88 194 LEU A O 1
ATOM 1519 N N . LYS A 1 195 ? -5.865 24.311 -0.683 1.00 96.69 195 LYS A N 1
ATOM 1520 C CA . LYS A 1 195 ? -5.203 23.055 -1.088 1.00 96.69 195 LYS A CA 1
ATOM 1521 C C . LYS A 1 195 ? -6.184 21.887 -1.186 1.00 96.69 195 LYS A C 1
ATOM 1523 O O . LYS A 1 195 ? -6.077 21.054 -2.081 1.00 96.69 195 LYS A O 1
ATOM 1528 N N . ARG A 1 196 ? -7.150 21.810 -0.265 1.00 96.56 196 ARG A N 1
ATOM 1529 C CA . ARG A 1 196 ? -8.185 20.768 -0.292 1.00 96.56 196 ARG A CA 1
ATOM 1530 C C . ARG A 1 196 ? -9.124 20.951 -1.487 1.00 96.56 196 ARG A C 1
ATOM 1532 O O . ARG A 1 196 ? -9.393 19.977 -2.183 1.00 96.56 196 ARG A O 1
ATOM 1539 N N . LEU A 1 197 ? -9.574 22.180 -1.743 1.00 96.81 197 LEU A N 1
ATOM 1540 C CA . LEU A 1 197 ? -10.410 22.517 -2.896 1.00 96.81 197 LEU A CA 1
ATOM 1541 C C . LEU A 1 197 ? -9.690 22.218 -4.215 1.00 96.81 197 LEU A C 1
ATOM 1543 O O . LEU A 1 197 ? -10.310 21.694 -5.133 1.00 96.81 197 LEU A O 1
ATOM 1547 N N . GLU A 1 198 ? -8.388 22.497 -4.299 1.00 96.94 198 GLU A N 1
ATOM 1548 C CA . GLU A 1 198 ? -7.575 22.184 -5.475 1.00 96.94 198 GLU A CA 1
ATOM 1549 C C . GLU A 1 198 ? -7.622 20.686 -5.811 1.00 96.94 198 GLU A C 1
ATOM 1551 O O . GLU A 1 198 ? -7.919 20.324 -6.949 1.00 96.94 198 GLU A O 1
ATOM 1556 N N . ILE A 1 199 ? -7.410 19.814 -4.819 1.00 95.75 199 ILE A N 1
ATOM 1557 C CA . ILE A 1 199 ? -7.470 18.355 -5.002 1.00 95.75 199 ILE A CA 1
ATOM 1558 C C . ILE A 1 199 ? -8.879 17.910 -5.421 1.00 95.75 199 ILE A C 1
ATOM 1560 O O . ILE A 1 199 ? -9.023 17.102 -6.339 1.00 95.75 199 ILE A O 1
ATOM 1564 N N . VAL A 1 200 ? -9.920 18.447 -4.775 1.00 95.69 200 VAL A N 1
ATOM 1565 C CA . VAL A 1 200 ? -11.321 18.119 -5.089 1.00 95.69 200 VAL A CA 1
ATOM 1566 C C . VAL A 1 200 ? -11.666 18.518 -6.524 1.00 95.69 200 VAL A C 1
ATOM 1568 O O . VAL A 1 200 ? -12.207 17.705 -7.270 1.00 95.69 200 VAL A O 1
ATOM 1571 N N . GLU A 1 201 ? -11.301 19.727 -6.953 1.00 95.94 201 GLU A N 1
ATOM 1572 C CA . GLU A 1 201 ? -11.535 20.195 -8.321 1.00 95.94 201 GLU A CA 1
ATOM 1573 C C . GLU A 1 201 ? -10.727 19.404 -9.357 1.00 95.94 201 GLU A C 1
ATOM 1575 O O . GLU A 1 201 ? -11.242 19.129 -10.441 1.00 95.94 201 GLU A O 1
ATOM 1580 N N . GLN A 1 202 ? -9.488 19.007 -9.049 1.00 95.94 202 GLN A N 1
ATOM 1581 C CA . GLN A 1 202 ? -8.689 18.150 -9.931 1.00 95.94 202 GLN A CA 1
ATOM 1582 C C . GLN A 1 202 ? -9.346 16.778 -10.126 1.00 95.94 202 GLN A C 1
ATOM 1584 O O . GLN A 1 202 ? -9.502 16.334 -11.266 1.00 95.94 202 GLN A O 1
ATOM 1589 N N . LEU A 1 203 ? -9.784 16.132 -9.040 1.00 95.12 203 LEU A N 1
ATOM 1590 C CA . LEU A 1 203 ? -10.497 14.855 -9.110 1.00 95.12 203 LEU A CA 1
ATOM 1591 C C . LEU A 1 203 ? -11.798 14.995 -9.906 1.00 95.12 203 LEU A C 1
ATOM 1593 O O . LEU A 1 203 ? -11.992 14.261 -10.877 1.00 95.12 203 LEU A O 1
ATOM 1597 N N . ARG A 1 204 ? -12.617 16.002 -9.581 1.00 94.06 204 ARG A N 1
ATOM 1598 C CA . ARG A 1 204 ? -13.893 16.292 -10.250 1.00 94.06 204 ARG A CA 1
ATOM 1599 C C . ARG A 1 204 ? -13.728 16.505 -11.756 1.00 94.06 204 ARG A C 1
ATOM 1601 O O . ARG A 1 204 ? -14.449 15.902 -12.543 1.00 94.06 204 ARG A O 1
ATOM 1608 N N . LYS A 1 205 ? -12.742 17.309 -12.174 1.00 95.44 205 LYS A N 1
ATOM 1609 C CA . LYS A 1 205 ? -12.461 17.586 -13.597 1.00 95.44 205 LYS A CA 1
ATOM 1610 C C . LYS A 1 205 ? -11.880 16.388 -14.343 1.00 95.44 205 LYS A C 1
ATOM 1612 O O . LYS A 1 205 ? -12.065 16.284 -15.551 1.00 95.44 205 LYS A O 1
ATOM 1617 N N . SER A 1 206 ? -11.160 15.507 -13.651 1.00 95.31 206 SER A N 1
ATOM 1618 C CA . SER A 1 206 ? -10.526 14.340 -14.270 1.00 95.31 206 SER A CA 1
ATOM 1619 C C . SER A 1 206 ? -11.496 13.196 -14.589 1.00 95.31 206 SER A C 1
ATOM 1621 O O . SER A 1 206 ? -11.151 12.325 -15.381 1.00 95.31 206 SER A O 1
ATOM 1623 N N . GLY A 1 207 ? -12.682 13.173 -13.968 1.00 92.19 207 GLY A N 1
ATOM 1624 C CA . GLY A 1 207 ? -13.644 12.070 -14.085 1.00 92.19 207 GLY A CA 1
ATOM 1625 C C . GLY A 1 207 ? -13.231 10.786 -13.351 1.00 92.19 207 GLY A C 1
ATOM 1626 O O . GLY A 1 207 ? -13.939 9.783 -13.429 1.00 92.19 207 GLY A O 1
ATOM 1627 N N . ASN A 1 208 ? -12.102 10.798 -12.634 1.00 94.31 208 ASN A N 1
ATOM 1628 C CA . ASN A 1 208 ? -11.665 9.668 -11.819 1.00 94.31 208 ASN A CA 1
ATOM 1629 C C . ASN A 1 208 ? -12.523 9.552 -10.561 1.00 94.31 208 ASN A C 1
ATOM 1631 O O . ASN A 1 208 ? -12.852 10.555 -9.923 1.00 94.31 208 ASN A O 1
ATOM 1635 N N . ARG A 1 209 ? -12.836 8.319 -10.163 1.00 93.94 209 ARG A N 1
ATOM 1636 C CA . ARG A 1 209 ? -13.630 8.074 -8.962 1.00 93.94 209 ARG A CA 1
ATOM 1637 C C . ARG A 1 209 ? -12.707 7.996 -7.736 1.00 93.94 209 ARG A C 1
ATOM 1639 O O . ARG A 1 209 ? -11.706 7.281 -7.799 1.00 93.94 209 ARG A O 1
ATOM 1646 N N . PRO A 1 210 ? -13.009 8.683 -6.618 1.00 94.31 210 PRO A N 1
ATOM 1647 C CA . PRO A 1 210 ? -12.138 8.701 -5.437 1.00 94.31 210 PRO A CA 1
ATOM 1648 C C . PRO A 1 210 ? -11.815 7.309 -4.877 1.00 94.31 210 PRO A C 1
ATOM 1650 O O . PRO A 1 210 ? -10.688 7.047 -4.463 1.00 94.31 210 PRO A O 1
ATOM 1653 N N . GLN A 1 211 ? -12.785 6.397 -4.901 1.00 94.38 211 GLN A N 1
ATOM 1654 C CA . GLN A 1 211 ? -12.645 5.038 -4.383 1.00 94.38 211 GLN A CA 1
ATOM 1655 C C . GLN A 1 211 ? -11.636 4.172 -5.147 1.00 94.38 211 GLN A C 1
ATOM 1657 O O . GLN A 1 211 ? -11.131 3.206 -4.579 1.00 94.38 211 GLN A O 1
ATOM 1662 N N . ASP A 1 212 ? -11.297 4.525 -6.394 1.00 93.62 212 ASP A N 1
ATOM 1663 C CA . ASP A 1 212 ? -10.361 3.758 -7.229 1.00 93.62 212 ASP A CA 1
ATOM 1664 C C . ASP A 1 212 ? -8.905 3.853 -6.723 1.00 93.62 212 ASP A C 1
ATOM 1666 O O . ASP A 1 212 ? -8.035 3.105 -7.169 1.00 93.62 212 ASP A O 1
ATOM 1670 N N . ILE A 1 213 ? -8.637 4.727 -5.744 1.00 93.38 213 ILE A N 1
ATOM 1671 C CA . ILE A 1 213 ? -7.376 4.757 -4.988 1.00 93.38 213 ILE A CA 1
ATOM 1672 C C . ILE A 1 213 ? -7.177 3.450 -4.199 1.00 93.38 213 ILE A C 1
ATOM 1674 O O . ILE A 1 213 ? -6.042 3.010 -4.002 1.00 93.38 213 ILE A O 1
ATOM 1678 N N . VAL A 1 214 ? -8.265 2.808 -3.755 1.00 95.44 214 VAL A N 1
ATOM 1679 C CA . VAL A 1 214 ? -8.212 1.516 -3.064 1.00 95.44 214 VAL A CA 1
ATOM 1680 C C . VAL A 1 214 ? -8.255 0.392 -4.095 1.00 95.44 214 VAL A C 1
ATOM 1682 O O . VAL A 1 214 ? -9.285 0.106 -4.702 1.00 95.44 214 VAL A O 1
ATOM 1685 N N . LEU A 1 215 ? -7.111 -0.264 -4.287 1.00 95.06 215 LEU A N 1
ATOM 1686 C CA . LEU A 1 215 ? -6.936 -1.281 -5.320 1.00 95.06 215 LEU A CA 1
ATOM 1687 C C . LEU A 1 215 ? -7.602 -2.609 -4.938 1.00 95.06 215 LEU A C 1
ATOM 1689 O O . LEU A 1 215 ? -7.207 -3.257 -3.971 1.00 95.06 215 LEU A O 1
ATOM 1693 N N . GLU A 1 216 ? -8.545 -3.064 -5.760 1.00 94.12 216 GLU A N 1
ATOM 1694 C CA . GLU A 1 216 ? -9.113 -4.421 -5.670 1.00 94.12 216 GLU A CA 1
ATOM 1695 C C . GLU A 1 216 ? -8.434 -5.407 -6.622 1.00 94.12 216 GLU A C 1
ATOM 1697 O O . GLU A 1 216 ? -8.386 -6.611 -6.367 1.00 94.12 216 GLU A O 1
ATOM 1702 N N . VAL A 1 217 ? -7.885 -4.893 -7.724 1.00 95.81 217 VAL A N 1
ATOM 1703 C CA . VAL A 1 217 ? -7.218 -5.677 -8.762 1.00 95.81 217 VAL A CA 1
ATOM 1704 C C . VAL A 1 217 ? -5.825 -5.112 -8.986 1.00 95.81 217 VAL A C 1
ATOM 1706 O O . VAL A 1 217 ? -5.658 -3.931 -9.283 1.00 95.81 217 VAL A O 1
ATOM 1709 N N . ILE A 1 218 ? -4.814 -5.974 -8.869 1.00 95.94 218 ILE A N 1
ATOM 1710 C CA . ILE A 1 218 ? -3.415 -5.599 -9.084 1.00 95.94 218 ILE A CA 1
ATOM 1711 C C . ILE A 1 218 ? -2.958 -6.141 -10.440 1.00 95.94 218 ILE A C 1
ATOM 1713 O O . ILE A 1 218 ? -2.909 -7.362 -10.622 1.00 95.94 218 ILE A O 1
ATOM 1717 N N . PRO A 1 219 ? -2.582 -5.272 -11.393 1.00 95.94 219 PRO A N 1
ATOM 1718 C CA . PRO A 1 219 ? -2.083 -5.717 -12.683 1.00 95.94 219 PRO A CA 1
ATOM 1719 C C . PRO A 1 219 ? -0.706 -6.378 -12.546 1.00 95.94 219 PRO A C 1
ATOM 1721 O O . PRO A 1 219 ? 0.195 -5.902 -11.844 1.00 95.94 219 PRO A O 1
ATOM 1724 N N . VAL A 1 220 ? -0.521 -7.477 -13.274 1.00 96.50 220 VAL A N 1
ATOM 1725 C CA . VAL A 1 220 ? 0.750 -8.203 -13.327 1.00 96.50 220 VAL A CA 1
ATOM 1726 C C . VAL A 1 220 ? 1.459 -7.881 -14.633 1.00 96.50 220 VAL A C 1
ATOM 1728 O O . VAL A 1 220 ? 0.909 -8.074 -15.715 1.00 96.50 220 VAL A O 1
ATOM 1731 N N . LEU A 1 221 ? 2.708 -7.423 -14.540 1.00 95.50 221 LEU A N 1
ATOM 1732 C CA . LEU A 1 221 ? 3.527 -7.147 -15.719 1.00 95.50 221 LEU A CA 1
ATOM 1733 C C . LEU A 1 221 ? 3.678 -8.395 -16.614 1.00 95.50 221 LEU A C 1
ATOM 1735 O O . LEU A 1 221 ? 3.823 -9.509 -16.095 1.00 95.50 221 LEU A O 1
ATOM 1739 N N . PRO A 1 222 ? 3.729 -8.236 -17.947 1.00 96.50 222 PRO A N 1
ATOM 1740 C CA . PRO A 1 222 ? 4.044 -9.331 -18.858 1.00 96.50 222 PRO A CA 1
ATOM 1741 C C . PRO A 1 222 ? 5.386 -10.006 -18.519 1.00 96.50 222 PRO A C 1
ATOM 1743 O O . PRO A 1 222 ? 6.338 -9.301 -18.164 1.00 96.50 222 PRO A O 1
ATOM 1746 N N . PRO A 1 223 ? 5.518 -11.341 -18.670 1.00 94.50 223 PRO A N 1
ATOM 1747 C CA . PRO A 1 223 ? 6.752 -12.071 -18.353 1.00 94.50 223 PRO A CA 1
ATOM 1748 C C . PRO A 1 223 ? 8.010 -11.533 -19.049 1.00 94.50 223 PRO A C 1
ATOM 1750 O O . PRO A 1 223 ? 9.089 -11.539 -18.461 1.00 94.50 223 PRO A O 1
ATOM 1753 N N . SER A 1 224 ? 7.876 -10.985 -20.260 1.00 92.69 224 SER A N 1
ATOM 1754 C CA . SER A 1 224 ? 8.977 -10.366 -21.011 1.00 92.69 224 SER A CA 1
ATOM 1755 C C . SER A 1 224 ? 9.623 -9.172 -20.293 1.00 92.69 224 SER A C 1
ATOM 1757 O O . SER A 1 224 ? 10.812 -8.914 -20.470 1.00 92.69 224 SER A O 1
ATOM 1759 N N . LEU A 1 225 ? 8.877 -8.458 -19.443 1.00 91.44 225 LEU A N 1
ATOM 1760 C CA . LEU A 1 225 ? 9.382 -7.330 -18.648 1.00 91.44 225 LEU A CA 1
ATOM 1761 C C . LEU A 1 225 ? 9.953 -7.757 -17.282 1.00 91.44 225 LEU A C 1
ATOM 1763 O O . LEU A 1 225 ? 10.594 -6.950 -16.593 1.00 91.44 225 LEU A O 1
ATOM 1767 N N . ARG A 1 226 ? 9.756 -9.028 -16.911 1.00 94.19 226 ARG A N 1
ATOM 1768 C CA . ARG A 1 226 ? 10.220 -9.665 -15.668 1.00 94.19 226 ARG A CA 1
ATOM 1769 C C . ARG A 1 226 ? 10.836 -11.054 -15.936 1.00 94.19 226 ARG A C 1
ATOM 1771 O O . ARG A 1 226 ? 10.364 -12.054 -15.389 1.00 94.19 226 ARG A O 1
ATOM 1778 N N . PRO A 1 227 ? 11.875 -11.133 -16.791 1.00 94.25 227 PRO A N 1
ATOM 1779 C CA . PRO A 1 227 ? 12.410 -12.404 -17.260 1.00 94.25 227 PRO A CA 1
ATOM 1780 C C . PRO A 1 227 ? 13.036 -13.228 -16.131 1.00 94.25 227 PRO A C 1
ATOM 1782 O O . PRO A 1 227 ? 13.573 -12.697 -15.155 1.00 94.25 227 PRO A O 1
ATOM 1785 N N . ILE A 1 228 ? 12.990 -14.544 -16.312 1.00 94.56 228 ILE A N 1
ATOM 1786 C CA . ILE A 1 228 ? 13.757 -15.516 -15.538 1.00 94.56 228 ILE A CA 1
ATOM 1787 C C . ILE A 1 228 ? 14.805 -16.074 -16.492 1.00 94.56 228 ILE A C 1
ATOM 1789 O O . ILE A 1 228 ? 14.459 -16.595 -17.549 1.00 94.56 228 ILE A O 1
ATOM 1793 N N . VAL A 1 229 ? 16.075 -15.905 -16.148 1.00 93.56 229 VAL A N 1
ATOM 1794 C CA . VAL A 1 229 ? 17.204 -16.296 -16.992 1.00 93.56 229 VAL A CA 1
ATOM 1795 C C . VAL A 1 229 ? 17.902 -17.473 -16.335 1.00 93.56 229 VAL A C 1
ATOM 1797 O O . VAL A 1 229 ? 18.287 -17.401 -15.168 1.00 93.56 229 VAL A O 1
ATOM 1800 N N . GLN A 1 230 ? 18.052 -18.563 -17.076 1.00 94.88 230 GLN A N 1
ATOM 1801 C CA . GLN A 1 230 ? 18.846 -19.697 -16.630 1.00 94.88 230 GLN A CA 1
ATOM 1802 C C . GLN A 1 230 ? 20.334 -19.363 -16.778 1.00 94.88 230 GLN A C 1
ATOM 1804 O O . GLN A 1 230 ? 20.765 -18.861 -17.814 1.00 94.88 230 GLN A O 1
ATOM 1809 N N . LEU A 1 231 ? 21.100 -19.615 -15.723 1.00 94.25 231 LEU A N 1
ATOM 1810 C CA . LEU A 1 231 ? 22.551 -19.480 -15.689 1.00 94.25 231 LEU A CA 1
ATOM 1811 C C . LEU A 1 231 ? 23.206 -20.850 -15.894 1.00 94.25 231 LEU A C 1
ATOM 1813 O O . LEU A 1 231 ? 22.589 -21.897 -15.667 1.00 94.25 231 LEU A O 1
ATOM 1817 N N . GLU A 1 232 ? 24.482 -20.839 -16.274 1.00 92.38 232 GLU A N 1
ATOM 1818 C CA . GLU A 1 232 ? 25.302 -22.050 -16.314 1.00 92.38 232 GLU A CA 1
ATOM 1819 C C . GLU A 1 232 ? 25.316 -22.737 -14.935 1.00 92.38 232 GLU A C 1
ATOM 1821 O O . GLU A 1 232 ? 25.347 -22.085 -13.886 1.00 92.38 232 GLU A O 1
ATOM 1826 N N . GLY A 1 233 ? 25.220 -24.070 -14.927 1.00 90.62 233 GLY A N 1
ATOM 1827 C CA . GLY A 1 233 ? 25.119 -24.860 -13.693 1.00 90.62 233 GLY A CA 1
ATOM 1828 C C . GLY A 1 233 ? 23.707 -24.979 -13.101 1.00 90.62 233 GLY A C 1
ATOM 1829 O O . GLY A 1 233 ? 23.568 -25.283 -11.919 1.00 90.62 233 GLY A O 1
ATOM 1830 N N . GLY A 1 234 ? 22.651 -24.724 -13.884 1.00 90.56 234 GLY A N 1
ATOM 1831 C CA . GLY A 1 234 ? 21.259 -25.012 -13.496 1.00 90.56 234 GLY A CA 1
ATOM 1832 C C . GLY A 1 234 ? 20.632 -24.016 -12.513 1.00 90.56 234 GLY A C 1
ATOM 1833 O O . GLY A 1 234 ? 19.518 -24.230 -12.039 1.00 90.56 234 GLY A O 1
ATOM 1834 N N . LYS A 1 235 ? 21.325 -22.914 -12.206 1.00 90.25 235 LYS A N 1
ATOM 1835 C CA . LYS A 1 235 ? 20.792 -21.828 -11.372 1.00 90.25 235 LYS A CA 1
ATOM 1836 C C . LYS A 1 235 ? 19.873 -20.924 -12.195 1.00 90.25 235 LYS A C 1
ATOM 1838 O O . LYS A 1 235 ? 20.068 -20.753 -13.393 1.00 90.25 235 LYS A O 1
ATOM 1843 N N . PHE A 1 236 ? 18.909 -20.284 -11.538 1.00 91.94 236 PHE A N 1
ATOM 1844 C CA . PHE A 1 236 ? 18.017 -19.308 -12.166 1.00 91.94 236 PHE A CA 1
ATOM 1845 C C . PHE A 1 236 ? 18.231 -17.922 -11.561 1.00 91.94 236 PHE A C 1
ATOM 1847 O O . PHE A 1 236 ? 18.167 -17.750 -10.344 1.00 91.94 236 PHE A O 1
ATOM 1854 N N . ALA A 1 237 ? 18.447 -16.929 -12.417 1.00 90.75 237 ALA A N 1
ATOM 1855 C CA . ALA A 1 237 ? 18.375 -15.521 -12.068 1.00 90.75 237 ALA A CA 1
ATOM 1856 C C . ALA A 1 237 ? 16.951 -15.022 -12.327 1.00 90.75 237 ALA A C 1
ATOM 1858 O O . ALA A 1 237 ? 16.414 -15.169 -13.424 1.00 90.75 237 ALA A O 1
ATOM 1859 N N . THR A 1 238 ? 16.329 -14.418 -11.320 1.00 91.25 238 THR A N 1
ATOM 1860 C CA . THR A 1 238 ? 14.980 -13.853 -11.437 1.00 91.25 238 THR A CA 1
ATOM 1861 C C . THR A 1 238 ? 15.025 -12.360 -11.149 1.00 91.25 238 THR A C 1
ATOM 1863 O O . THR A 1 238 ? 15.864 -11.897 -10.380 1.00 91.25 238 THR A O 1
ATOM 1866 N N . THR A 1 239 ? 14.142 -11.585 -11.776 1.00 91.94 239 THR A N 1
ATOM 1867 C CA . THR A 1 239 ? 13.979 -10.176 -11.401 1.00 91.94 239 THR A CA 1
ATOM 1868 C C . THR A 1 239 ? 13.279 -10.040 -10.052 1.00 91.94 239 THR A C 1
ATOM 1870 O O . THR A 1 239 ? 12.273 -10.713 -9.844 1.00 91.94 239 THR A O 1
ATOM 1873 N N . ASP A 1 240 ? 13.700 -9.076 -9.231 1.00 94.19 240 ASP A N 1
ATOM 1874 C CA . ASP A 1 240 ? 13.098 -8.745 -7.925 1.00 94.19 240 ASP A CA 1
ATOM 1875 C C . ASP A 1 240 ? 11.563 -8.615 -7.941 1.00 94.19 240 ASP A C 1
ATOM 1877 O O . ASP A 1 240 ? 10.887 -9.035 -7.004 1.00 94.19 240 ASP A O 1
ATOM 1881 N N . LEU A 1 241 ? 10.988 -8.108 -9.040 1.00 95.19 241 LEU A N 1
ATOM 1882 C CA . LEU A 1 241 ? 9.534 -8.017 -9.218 1.00 95.19 241 LEU A CA 1
ATOM 1883 C C . LEU A 1 241 ? 8.828 -9.370 -9.097 1.00 95.19 241 LEU A C 1
ATOM 1885 O O . LEU A 1 241 ? 7.718 -9.429 -8.579 1.00 95.19 241 LEU A O 1
ATOM 1889 N N . ASN A 1 242 ? 9.443 -10.458 -9.569 1.00 95.81 242 ASN A N 1
ATOM 1890 C CA . ASN A 1 242 ? 8.849 -11.790 -9.461 1.00 95.81 242 ASN A CA 1
ATOM 1891 C C . ASN A 1 242 ? 8.724 -12.214 -7.993 1.00 95.81 242 ASN A C 1
ATOM 1893 O O . ASN A 1 242 ? 7.724 -12.827 -7.629 1.00 95.81 242 ASN A O 1
ATOM 1897 N N . ASP A 1 243 ? 9.685 -11.844 -7.144 1.00 94.62 243 ASP A N 1
ATOM 1898 C CA . ASP A 1 243 ? 9.611 -12.109 -5.708 1.00 94.62 243 ASP A CA 1
ATOM 1899 C C . ASP A 1 243 ? 8.533 -11.268 -5.021 1.00 94.62 243 ASP A C 1
ATOM 1901 O O . ASP A 1 243 ? 7.781 -11.802 -4.203 1.00 94.62 243 ASP A O 1
ATOM 1905 N N . LEU A 1 244 ? 8.402 -9.990 -5.387 1.00 96.06 244 LEU A N 1
ATOM 1906 C CA . LEU A 1 244 ? 7.345 -9.112 -4.874 1.00 96.06 244 LEU A CA 1
ATOM 1907 C C . LEU A 1 244 ? 5.949 -9.615 -5.281 1.00 96.06 244 LEU A C 1
ATOM 1909 O O . LEU A 1 244 ? 5.090 -9.813 -4.420 1.00 96.06 244 LEU A O 1
ATOM 1913 N N . TYR A 1 245 ? 5.741 -9.944 -6.561 1.00 97.31 245 TYR A N 1
ATOM 1914 C CA . TYR A 1 245 ? 4.486 -10.539 -7.037 1.00 97.31 245 TYR A CA 1
ATOM 1915 C C . TYR A 1 245 ? 4.180 -11.873 -6.352 1.00 97.31 245 TYR A C 1
ATOM 1917 O O . TYR A 1 245 ? 3.053 -12.102 -5.914 1.00 97.31 245 TYR A O 1
ATOM 1925 N N . ARG A 1 246 ? 5.179 -12.752 -6.208 1.00 96.62 246 ARG A N 1
ATOM 1926 C CA . ARG A 1 246 ? 5.019 -14.041 -5.525 1.00 96.62 246 ARG A CA 1
ATOM 1927 C C . ARG A 1 246 ? 4.574 -13.863 -4.075 1.00 96.62 246 ARG A C 1
ATOM 1929 O O . ARG A 1 246 ? 3.709 -14.607 -3.616 1.00 96.62 246 ARG A O 1
ATOM 1936 N N . ARG A 1 247 ? 5.128 -12.882 -3.353 1.00 96.25 247 ARG A N 1
ATOM 1937 C CA . ARG A 1 247 ? 4.711 -12.569 -1.976 1.00 96.25 247 ARG A CA 1
ATOM 1938 C C . ARG A 1 247 ? 3.242 -12.153 -1.923 1.00 96.25 247 ARG A C 1
ATOM 1940 O O . ARG A 1 247 ? 2.514 -12.721 -1.116 1.00 96.25 247 ARG A O 1
ATOM 1947 N N . ILE A 1 248 ? 2.797 -11.254 -2.802 1.00 97.88 248 ILE A N 1
ATOM 1948 C CA . ILE A 1 248 ? 1.388 -10.827 -2.876 1.00 97.88 248 ILE A CA 1
ATOM 1949 C C . ILE A 1 248 ? 0.471 -12.022 -3.144 1.00 97.88 248 ILE A C 1
ATOM 1951 O O . ILE A 1 248 ? -0.483 -12.238 -2.403 1.00 97.88 248 ILE A O 1
ATOM 1955 N N . ILE A 1 249 ? 0.789 -12.840 -4.152 1.00 98.19 249 ILE A N 1
ATOM 1956 C CA . ILE A 1 249 ? -0.017 -14.016 -4.516 1.00 98.19 249 ILE A CA 1
ATOM 1957 C C . ILE A 1 249 ? -0.127 -14.980 -3.331 1.00 98.19 249 ILE A C 1
ATOM 1959 O O . ILE A 1 249 ? -1.221 -15.429 -2.992 1.00 98.19 249 ILE A O 1
ATOM 1963 N N . ASN A 1 250 ? 0.989 -15.267 -2.657 1.00 97.88 250 ASN A N 1
ATOM 1964 C CA . ASN A 1 250 ? 1.001 -16.170 -1.511 1.00 97.88 250 ASN A CA 1
ATOM 1965 C C . ASN A 1 250 ? 0.176 -15.627 -0.337 1.00 97.88 250 ASN A C 1
ATOM 1967 O O . ASN A 1 250 ? -0.583 -16.385 0.265 1.00 97.88 250 ASN A O 1
ATOM 1971 N N . ARG A 1 251 ? 0.296 -14.329 -0.026 1.00 98.06 251 ARG A N 1
ATOM 1972 C CA . ARG A 1 251 ? -0.478 -13.668 1.037 1.00 98.06 251 ARG A CA 1
ATOM 1973 C C . ARG A 1 251 ? -1.967 -13.628 0.714 1.00 98.06 251 ARG A C 1
ATOM 1975 O O . ARG A 1 251 ? -2.774 -13.985 1.563 1.00 98.06 251 ARG A O 1
ATOM 1982 N N . ASN A 1 252 ? -2.331 -13.303 -0.524 1.00 98.06 252 ASN A N 1
ATOM 1983 C CA . ASN A 1 252 ? -3.721 -13.280 -0.971 1.00 98.06 252 ASN A CA 1
ATOM 1984 C C . ASN A 1 252 ? -4.363 -14.677 -0.917 1.00 98.06 252 ASN A C 1
ATOM 1986 O O . ASN A 1 252 ? -5.447 -14.851 -0.366 1.00 98.06 252 ASN A O 1
ATOM 1990 N N . ASN A 1 253 ? -3.658 -15.700 -1.410 1.00 98.12 253 ASN A N 1
ATOM 1991 C CA . ASN A 1 253 ? -4.132 -17.083 -1.354 1.00 98.12 253 ASN A CA 1
ATOM 1992 C C . ASN A 1 253 ? -4.245 -17.595 0.088 1.00 98.12 253 ASN A C 1
ATOM 1994 O O . ASN A 1 253 ? -5.171 -18.337 0.410 1.00 98.12 253 ASN A O 1
ATOM 1998 N N . ARG A 1 254 ? -3.315 -17.201 0.966 1.00 97.81 254 ARG A N 1
ATOM 1999 C CA . ARG A 1 254 ? -3.363 -17.534 2.393 1.00 97.81 254 ARG A CA 1
ATOM 2000 C C . ARG A 1 254 ? -4.541 -16.854 3.086 1.00 97.81 254 ARG A C 1
ATOM 2002 O O . ARG A 1 254 ? -5.275 -17.539 3.790 1.00 97.81 254 ARG A O 1
ATOM 2009 N N . LEU A 1 255 ? -4.758 -15.560 2.851 1.00 97.38 255 LEU A N 1
ATOM 2010 C CA . LEU A 1 255 ? -5.906 -14.823 3.380 1.00 97.38 255 LEU A CA 1
ATOM 2011 C C . LEU A 1 255 ? -7.222 -15.475 2.944 1.00 97.38 255 LEU A C 1
ATOM 2013 O O . LEU A 1 255 ? -8.081 -15.719 3.785 1.00 97.38 255 LEU A O 1
ATOM 2017 N N . LYS A 1 256 ? -7.345 -15.833 1.659 1.00 97.56 256 LYS A N 1
ATOM 2018 C CA . LYS A 1 256 ? -8.527 -16.522 1.131 1.00 97.56 256 LYS A CA 1
ATOM 2019 C C . LYS A 1 256 ? -8.803 -17.839 1.869 1.00 97.56 256 LYS A C 1
ATOM 2021 O O . LYS A 1 256 ? -9.912 -18.041 2.350 1.00 97.56 256 LYS A O 1
ATOM 2026 N N . LYS A 1 257 ? -7.783 -18.687 2.041 1.00 97.69 257 LYS A N 1
ATOM 2027 C CA . LYS A 1 257 ? -7.905 -19.952 2.790 1.00 97.69 257 LYS A CA 1
ATOM 2028 C C . LYS A 1 257 ? -8.303 -19.735 4.251 1.00 97.69 257 LYS A C 1
ATOM 2030 O O . LYS A 1 257 ? -9.140 -20.461 4.769 1.00 97.69 257 LYS A O 1
ATOM 2035 N N . LEU A 1 258 ? -7.722 -18.736 4.918 1.00 97.31 258 LEU A N 1
ATOM 2036 C CA . LEU A 1 258 ? -8.064 -18.412 6.306 1.00 97.31 258 LEU A CA 1
ATOM 2037 C C . LEU A 1 258 ? -9.517 -17.939 6.443 1.00 97.31 258 LEU A C 1
ATOM 2039 O O . LEU A 1 258 ? -10.171 -18.272 7.427 1.00 97.31 258 LEU A O 1
ATOM 2043 N N . MET A 1 259 ? -10.029 -17.195 5.458 1.00 95.56 259 MET A N 1
ATOM 2044 C CA . MET A 1 259 ? -11.437 -16.794 5.421 1.00 95.56 259 MET A CA 1
ATOM 2045 C C . MET A 1 259 ? -12.364 -18.000 5.229 1.00 95.56 259 MET A C 1
ATOM 2047 O O . MET A 1 259 ? -13.355 -18.110 5.942 1.00 95.56 259 MET A O 1
ATOM 2051 N N . GLU A 1 260 ? -12.024 -18.920 4.320 1.00 96.56 260 GLU A N 1
ATOM 2052 C CA . GLU A 1 260 ? -12.791 -20.155 4.079 1.00 96.56 260 GLU A CA 1
ATOM 2053 C C . GLU A 1 260 ? -12.839 -21.067 5.317 1.00 96.56 260 GLU A C 1
ATOM 2055 O O . GLU A 1 260 ? -13.853 -21.708 5.573 1.00 96.56 260 GLU A O 1
ATOM 2060 N N . MET A 1 261 ? -11.771 -21.087 6.121 1.00 96.31 261 MET A N 1
ATOM 2061 C CA . MET A 1 261 ? -11.697 -21.852 7.375 1.00 96.31 261 MET A CA 1
ATOM 2062 C C . MET A 1 261 ? -12.383 -21.164 8.567 1.00 96.31 261 MET A C 1
ATOM 2064 O O . MET A 1 261 ? -12.377 -21.717 9.663 1.00 96.31 261 MET A O 1
ATOM 2068 N N . GLY A 1 262 ? -12.924 -19.953 8.397 1.00 94.81 262 GLY A N 1
ATOM 2069 C CA . GLY A 1 262 ? -13.527 -19.199 9.499 1.00 94.81 262 GLY A CA 1
ATOM 2070 C C . GLY A 1 262 ? -12.519 -18.779 10.575 1.00 94.81 262 GLY A C 1
ATOM 2071 O O . GLY A 1 262 ? -12.862 -18.731 11.755 1.00 94.81 262 GLY A O 1
ATOM 2072 N N . ALA A 1 263 ? -11.268 -18.495 10.193 1.00 95.25 263 ALA A N 1
ATOM 2073 C CA . ALA A 1 263 ? -10.233 -18.101 11.143 1.00 95.25 263 ALA A CA 1
ATOM 2074 C C . ALA A 1 263 ? -10.637 -16.840 11.944 1.00 95.25 263 ALA A C 1
ATOM 2076 O O . ALA A 1 263 ? -11.284 -15.940 11.396 1.00 95.25 263 ALA A O 1
ATOM 2077 N N . PRO A 1 264 ? -10.211 -16.717 13.216 1.00 93.12 264 PRO A N 1
ATOM 2078 C CA . PRO A 1 264 ? -10.495 -15.548 14.044 1.00 93.12 264 PRO A CA 1
ATOM 2079 C C . PRO A 1 264 ? -10.125 -14.216 13.377 1.00 93.12 264 PRO A C 1
ATOM 2081 O O . PRO A 1 264 ? -9.101 -14.101 12.696 1.00 93.12 264 PRO A O 1
ATOM 2084 N N . GLN A 1 265 ? -10.912 -13.167 13.649 1.00 88.00 265 GLN A N 1
ATOM 2085 C CA . GLN A 1 265 ? -10.724 -11.842 13.040 1.00 88.00 265 GLN A CA 1
ATOM 2086 C C . GLN A 1 265 ? -9.334 -11.249 13.295 1.00 88.00 265 GLN A C 1
ATOM 2088 O O . GLN A 1 265 ? -8.827 -10.512 12.458 1.00 88.00 265 GLN A O 1
ATOM 2093 N N . VAL A 1 266 ? -8.690 -11.563 14.422 1.00 89.25 266 VAL A N 1
ATOM 2094 C CA . VAL A 1 266 ? -7.318 -11.108 14.720 1.00 89.25 266 VAL A CA 1
ATOM 2095 C C . VAL A 1 266 ? -6.318 -11.655 13.691 1.00 89.25 266 VAL A C 1
ATOM 2097 O O . VAL A 1 266 ? -5.491 -10.911 13.162 1.00 89.25 266 VAL A O 1
ATOM 2100 N N . ILE A 1 267 ? -6.443 -12.935 13.326 1.00 92.38 267 ILE A N 1
ATOM 2101 C CA . ILE A 1 267 ? -5.571 -13.585 12.339 1.00 92.38 267 ILE A CA 1
ATOM 2102 C C . ILE A 1 267 ? -5.829 -13.008 10.943 1.00 92.38 267 ILE A C 1
ATOM 2104 O O . ILE A 1 267 ? -4.883 -12.671 10.228 1.00 92.38 267 ILE A O 1
ATOM 2108 N N . LEU A 1 268 ? -7.101 -12.835 10.570 1.00 93.69 268 LEU A N 1
ATOM 2109 C CA . LEU A 1 268 ? -7.481 -12.235 9.287 1.00 93.69 268 LEU A CA 1
ATOM 2110 C C . LEU A 1 268 ? -6.978 -10.791 9.155 1.00 93.69 268 LEU A C 1
ATOM 2112 O O . LEU A 1 268 ? -6.488 -10.406 8.094 1.00 93.69 268 LEU A O 1
ATOM 2116 N N . ARG A 1 269 ? -7.055 -10.001 10.234 1.00 91.06 269 ARG A N 1
ATOM 2117 C CA . ARG A 1 269 ? -6.532 -8.627 10.299 1.00 91.06 269 ARG A CA 1
ATOM 2118 C C . ARG A 1 269 ? -5.024 -8.596 10.063 1.00 91.06 269 ARG A C 1
ATOM 2120 O O . ARG A 1 269 ? -4.560 -7.834 9.215 1.00 91.06 269 ARG A O 1
ATOM 2127 N N . ASN A 1 270 ? -4.271 -9.460 10.741 1.00 93.31 270 ASN A N 1
ATOM 2128 C CA . ASN A 1 270 ? -2.829 -9.539 10.537 1.00 93.31 270 ASN A CA 1
ATOM 2129 C C . ASN A 1 270 ? -2.481 -9.960 9.099 1.00 93.31 270 ASN A C 1
ATOM 2131 O O . ASN A 1 270 ? -1.609 -9.357 8.481 1.00 93.31 270 ASN A O 1
ATOM 2135 N N . GLU A 1 271 ? -3.186 -10.935 8.516 1.00 96.00 271 GLU A N 1
ATOM 2136 C CA . GLU A 1 271 ? -2.918 -11.345 7.131 1.00 96.00 271 GLU A CA 1
ATOM 2137 C C . GLU A 1 271 ? -3.283 -10.244 6.117 1.00 96.00 271 GLU A C 1
ATOM 2139 O O . GLU A 1 271 ? -2.548 -10.045 5.151 1.00 96.00 271 GLU A O 1
ATOM 2144 N N . ARG A 1 272 ? -4.348 -9.462 6.361 1.00 95.31 272 ARG A N 1
ATOM 2145 C CA . ARG A 1 272 ? -4.670 -8.257 5.572 1.00 95.31 272 ARG A CA 1
ATOM 2146 C C . ARG A 1 272 ? -3.566 -7.202 5.661 1.00 95.31 272 ARG A C 1
ATOM 2148 O O . ARG A 1 272 ? -3.182 -6.664 4.627 1.00 95.31 272 ARG A O 1
ATOM 2155 N N . ARG A 1 273 ? -3.012 -6.946 6.854 1.00 94.50 273 ARG A N 1
ATOM 2156 C CA . ARG A 1 273 ? -1.860 -6.040 7.035 1.00 94.50 273 ARG A CA 1
ATOM 2157 C C . ARG A 1 273 ? -0.643 -6.528 6.247 1.00 94.50 273 ARG A C 1
ATOM 2159 O O . ARG A 1 273 ? -0.057 -5.766 5.489 1.00 94.50 273 ARG A O 1
ATOM 2166 N N . MET A 1 274 ? -0.309 -7.814 6.358 1.00 95.44 274 MET A N 1
ATOM 2167 C CA . MET A 1 274 ? 0.811 -8.412 5.621 1.00 95.44 274 MET A CA 1
ATOM 2168 C C . MET A 1 274 ? 0.604 -8.365 4.099 1.00 95.44 274 MET A C 1
ATOM 2170 O O . MET A 1 274 ? 1.570 -8.223 3.347 1.00 95.44 274 MET A O 1
ATOM 2174 N N . LEU A 1 275 ? -0.639 -8.510 3.628 1.00 96.75 275 LEU A N 1
ATOM 2175 C CA . LEU A 1 275 ? -0.979 -8.341 2.218 1.00 96.75 275 LEU A CA 1
ATOM 2176 C C . LEU A 1 275 ? -0.786 -6.883 1.785 1.00 96.75 275 LEU A C 1
ATOM 2178 O O . LEU A 1 275 ? -0.133 -6.659 0.771 1.00 96.75 275 LEU A O 1
ATOM 2182 N N . GLN A 1 276 ? -1.272 -5.915 2.568 1.00 95.25 276 GLN A N 1
ATOM 2183 C CA . GLN A 1 276 ? -1.070 -4.486 2.306 1.00 95.25 276 GLN A CA 1
ATOM 2184 C C . GLN A 1 276 ? 0.421 -4.147 2.194 1.00 95.25 276 GLN A C 1
ATOM 2186 O O . GLN A 1 276 ? 0.841 -3.546 1.213 1.00 95.25 276 GLN A O 1
ATOM 2191 N N . GLU A 1 277 ? 1.248 -4.617 3.128 1.00 94.69 277 GLU A N 1
ATOM 2192 C CA . GLU A 1 277 ? 2.700 -4.400 3.096 1.00 94.69 277 GLU A CA 1
ATOM 2193 C C . GLU A 1 277 ? 3.365 -5.003 1.853 1.00 94.69 277 GLU A C 1
ATOM 2195 O O . GLU A 1 277 ? 4.281 -4.410 1.280 1.00 94.69 277 GLU A O 1
ATOM 2200 N N . ALA A 1 278 ? 2.893 -6.169 1.399 1.00 95.75 278 ALA A N 1
ATOM 2201 C CA . ALA A 1 278 ? 3.392 -6.792 0.178 1.00 95.75 278 ALA A CA 1
ATOM 2202 C C . ALA A 1 278 ? 3.019 -5.987 -1.080 1.00 95.75 278 ALA A C 1
ATOM 2204 O O . ALA A 1 278 ? 3.840 -5.873 -1.993 1.00 95.75 278 ALA A O 1
ATOM 2205 N N . VAL A 1 279 ? 1.805 -5.427 -1.129 1.00 96.12 279 VAL A N 1
ATOM 2206 C CA . VAL A 1 279 ? 1.346 -4.556 -2.225 1.00 96.12 279 VAL A CA 1
ATOM 2207 C C . VAL A 1 279 ? 2.114 -3.243 -2.226 1.00 96.12 279 VAL A C 1
ATOM 2209 O O . VAL A 1 279 ? 2.609 -2.824 -3.273 1.00 96.12 279 VAL A O 1
ATOM 2212 N N . ASP A 1 280 ? 2.297 -2.642 -1.054 1.00 94.50 280 ASP A N 1
ATOM 2213 C CA . ASP A 1 280 ? 3.091 -1.434 -0.912 1.00 94.50 280 ASP A CA 1
ATOM 2214 C C . ASP A 1 280 ? 4.511 -1.643 -1.437 1.00 94.50 280 ASP A C 1
ATOM 2216 O O . ASP A 1 280 ? 4.989 -0.836 -2.224 1.00 94.50 280 ASP A O 1
ATOM 2220 N N . ALA A 1 281 ? 5.172 -2.742 -1.060 1.00 95.19 281 ALA A N 1
ATOM 2221 C CA . ALA A 1 281 ? 6.527 -3.043 -1.515 1.00 95.19 281 ALA A CA 1
ATOM 2222 C C . ALA A 1 281 ? 6.613 -3.285 -3.033 1.00 95.19 281 ALA A C 1
ATOM 2224 O O . ALA A 1 281 ? 7.639 -3.005 -3.650 1.00 95.19 281 ALA A O 1
ATOM 2225 N N . LEU A 1 282 ? 5.550 -3.780 -3.677 1.00 95.94 282 LEU A N 1
ATOM 2226 C CA . LEU A 1 282 ? 5.512 -3.864 -5.140 1.00 95.94 282 LEU A CA 1
ATOM 2227 C C . LEU A 1 282 ? 5.544 -2.468 -5.778 1.00 95.94 282 LEU A C 1
ATOM 2229 O O . LEU A 1 282 ? 6.268 -2.260 -6.755 1.00 95.94 282 LEU A O 1
ATOM 2233 N N . ILE A 1 283 ? 4.771 -1.526 -5.237 1.00 94.62 283 ILE A N 1
ATOM 2234 C CA . ILE A 1 283 ? 4.653 -0.165 -5.773 1.00 94.62 283 ILE A CA 1
ATOM 2235 C C . ILE A 1 283 ? 5.894 0.660 -5.415 1.00 94.62 283 ILE A C 1
ATOM 2237 O O . ILE A 1 283 ? 6.517 1.252 -6.300 1.00 94.62 283 ILE A O 1
ATOM 2241 N N . TYR A 1 284 ? 6.262 0.674 -4.137 1.00 92.94 284 TYR A N 1
ATOM 2242 C CA . TYR A 1 284 ? 7.331 1.476 -3.560 1.00 92.94 284 TYR A CA 1
ATOM 2243 C C . TYR A 1 284 ? 7.955 0.768 -2.343 1.00 92.94 284 TYR A C 1
ATOM 2245 O O . TYR A 1 284 ? 7.382 0.733 -1.251 1.00 92.94 284 TYR A O 1
ATOM 2253 N N . ASN A 1 285 ? 9.150 0.206 -2.541 1.00 92.81 285 ASN A N 1
ATOM 2254 C CA . ASN A 1 285 ? 9.905 -0.490 -1.490 1.00 92.81 285 ASN A CA 1
ATOM 2255 C C . ASN A 1 285 ? 11.065 0.346 -0.928 1.00 92.81 285 ASN A C 1
ATOM 2257 O O . ASN A 1 285 ? 11.526 0.077 0.174 1.00 92.81 285 ASN A O 1
ATOM 2261 N N . GLU A 1 286 ? 11.561 1.335 -1.674 1.00 80.81 286 GLU A N 1
ATOM 2262 C CA . GLU A 1 286 ? 12.723 2.134 -1.273 1.00 80.81 286 GLU A CA 1
ATOM 2263 C C . GLU A 1 286 ? 12.410 2.988 -0.029 1.00 80.81 286 GLU A C 1
ATOM 2265 O O . GLU A 1 286 ? 11.331 3.561 0.086 1.00 80.81 286 GLU A O 1
ATOM 2270 N N . LYS A 1 287 ? 13.370 3.146 0.891 1.00 72.50 287 LYS A N 1
ATOM 2271 C CA . LYS A 1 287 ? 13.285 4.072 2.045 1.00 72.50 287 LYS A CA 1
ATOM 2272 C C . LYS A 1 287 ? 12.191 3.773 3.080 1.00 72.50 287 LYS A C 1
ATOM 2274 O O . LYS A 1 287 ? 11.906 4.635 3.909 1.00 72.50 287 LYS A O 1
ATOM 2279 N N . LYS A 1 288 ? 11.587 2.583 3.077 1.00 77.44 288 LYS A N 1
ATOM 2280 C CA . LYS A 1 288 ? 10.776 2.132 4.217 1.00 77.44 288 LYS A CA 1
ATOM 2281 C C . LYS A 1 288 ? 11.695 1.591 5.313 1.00 77.44 288 LYS A C 1
ATOM 2283 O O . LYS A 1 288 ? 12.594 0.810 5.006 1.00 77.44 288 LYS A O 1
ATOM 2288 N N . GLU A 1 289 ? 11.434 1.938 6.575 1.00 78.50 289 GLU A N 1
ATOM 2289 C CA . GLU A 1 289 ? 12.143 1.351 7.730 1.00 78.50 289 GLU A CA 1
ATOM 2290 C C . GLU A 1 289 ? 12.092 -0.185 7.689 1.00 78.50 289 GLU A C 1
ATOM 2292 O O . GLU A 1 289 ? 13.098 -0.852 7.900 1.00 78.50 289 GLU A O 1
ATOM 2297 N N . ASN A 1 290 ? 10.949 -0.735 7.267 1.00 83.44 290 ASN A N 1
ATOM 2298 C CA . ASN A 1 290 ? 10.719 -2.169 7.096 1.00 83.44 290 ASN A CA 1
ATOM 2299 C C . ASN A 1 290 ? 10.648 -2.571 5.613 1.00 83.44 290 ASN A C 1
ATOM 2301 O O . ASN A 1 290 ? 9.671 -3.166 5.156 1.00 83.44 290 ASN A O 1
ATOM 2305 N N . SER A 1 291 ? 11.668 -2.204 4.834 1.00 90.44 291 SER A N 1
ATOM 2306 C CA . SER A 1 291 ? 11.767 -2.593 3.419 1.00 90.44 291 SER A CA 1
ATOM 2307 C C . SER A 1 291 ? 11.821 -4.118 3.258 1.00 90.44 291 SER A C 1
ATOM 2309 O O . SER A 1 291 ? 12.506 -4.812 4.011 1.00 90.44 291 SER A O 1
ATOM 2311 N N . ILE A 1 292 ? 11.159 -4.668 2.234 1.00 91.19 292 ILE A N 1
ATOM 2312 C CA . ILE A 1 292 ? 11.247 -6.106 1.954 1.00 91.19 292 ILE A CA 1
ATOM 2313 C C . ILE A 1 292 ? 12.611 -6.414 1.336 1.00 91.19 292 ILE A C 1
ATOM 2315 O O . ILE A 1 292 ? 12.931 -5.961 0.230 1.00 91.19 292 ILE A O 1
ATOM 2319 N N . LEU A 1 293 ? 13.391 -7.226 2.047 1.00 92.50 293 LEU A N 1
ATOM 2320 C CA . LEU A 1 293 ? 14.735 -7.627 1.649 1.00 92.50 293 LEU A CA 1
ATOM 2321 C C . LEU A 1 293 ? 14.732 -8.919 0.816 1.00 92.50 293 LEU A C 1
ATOM 2323 O O . LEU A 1 293 ? 13.889 -9.814 0.975 1.00 92.50 293 LEU A O 1
ATOM 2327 N N . GLY A 1 294 ? 15.689 -8.990 -0.107 1.00 88.81 294 GLY A N 1
ATOM 2328 C CA . GLY A 1 294 ? 16.040 -10.186 -0.864 1.00 88.81 294 GLY A CA 1
ATOM 2329 C C . GLY A 1 294 ? 17.012 -11.091 -0.102 1.00 88.81 294 GLY A C 1
ATOM 2330 O O . GLY A 1 294 ? 17.266 -10.906 1.083 1.00 88.81 294 GLY A O 1
ATOM 2331 N N . ARG A 1 295 ? 17.580 -12.079 -0.803 1.00 85.25 295 ARG A N 1
ATOM 2332 C CA . ARG A 1 295 ? 18.519 -13.053 -0.212 1.00 85.25 295 ARG A CA 1
ATOM 2333 C C . ARG A 1 295 ? 19.830 -12.428 0.269 1.00 85.25 295 ARG A C 1
ATOM 2335 O O . ARG A 1 295 ? 20.393 -12.903 1.244 1.00 85.25 295 ARG A O 1
ATOM 2342 N N . ASP A 1 296 ? 20.265 -11.348 -0.371 1.00 87.31 296 ASP A N 1
ATOM 2343 C CA . ASP A 1 296 ? 21.529 -10.669 -0.058 1.00 87.31 296 ASP A CA 1
ATOM 2344 C C . ASP A 1 296 ? 21.346 -9.529 0.961 1.00 87.31 296 ASP A C 1
ATOM 2346 O O . ASP A 1 296 ? 22.124 -8.580 0.970 1.00 87.31 296 ASP A O 1
ATOM 2350 N N . ASN A 1 297 ? 20.257 -9.541 1.742 1.00 87.12 297 ASN A N 1
ATOM 2351 C CA . ASN A 1 297 ? 19.835 -8.446 2.632 1.00 87.12 297 ASN A CA 1
ATOM 2352 C C . ASN A 1 297 ? 19.688 -7.067 1.958 1.00 87.12 297 ASN A C 1
ATOM 2354 O O . ASN A 1 297 ? 19.469 -6.068 2.637 1.00 87.12 297 ASN A O 1
ATOM 2358 N N . ARG A 1 298 ? 19.747 -6.987 0.622 1.00 90.94 298 ARG A N 1
ATOM 2359 C CA . ARG A 1 298 ? 19.411 -5.762 -0.109 1.00 90.94 298 ARG A CA 1
ATOM 2360 C C . ARG A 1 298 ? 17.894 -5.631 -0.283 1.00 90.94 298 ARG A C 1
ATOM 2362 O O . ARG A 1 298 ? 17.234 -6.649 -0.526 1.00 90.94 298 ARG A O 1
ATOM 2369 N N . PRO A 1 299 ? 17.340 -4.409 -0.261 1.00 92.19 299 PRO A N 1
ATOM 2370 C CA . PRO A 1 299 ? 15.958 -4.167 -0.656 1.00 92.19 299 PRO A CA 1
ATOM 2371 C C . PRO A 1 299 ? 15.683 -4.640 -2.089 1.00 92.19 299 PRO A C 1
ATOM 2373 O O . PRO A 1 299 ? 16.505 -4.468 -2.997 1.00 92.19 299 PRO A O 1
ATOM 2376 N N . LEU A 1 300 ? 14.522 -5.263 -2.287 1.00 94.12 300 LEU A N 1
ATOM 2377 C CA . LEU A 1 300 ? 14.032 -5.636 -3.614 1.00 94.12 300 LEU A CA 1
ATOM 2378 C C . LEU A 1 300 ? 13.615 -4.388 -4.403 1.00 94.12 300 LEU A C 1
ATOM 2380 O O . LEU A 1 300 ? 12.947 -3.516 -3.854 1.00 94.12 300 LEU A O 1
ATOM 2384 N N . LEU A 1 301 ? 13.952 -4.333 -5.694 1.00 93.31 301 LEU A N 1
ATOM 2385 C CA . LEU A 1 301 ? 13.582 -3.216 -6.567 1.00 93.31 301 LEU A CA 1
ATOM 2386 C C . LEU A 1 301 ? 12.091 -3.253 -6.945 1.00 93.31 301 LEU A C 1
ATOM 2388 O O . LEU A 1 301 ? 11.627 -4.186 -7.613 1.00 93.31 301 LEU A O 1
ATOM 2392 N N . SER A 1 302 ? 11.375 -2.194 -6.577 1.00 94.75 302 SER A N 1
ATOM 2393 C CA . SER A 1 302 ? 9.946 -1.961 -6.820 1.00 94.75 302 SER A CA 1
ATOM 2394 C C . SER A 1 302 ? 9.635 -1.399 -8.219 1.00 94.75 302 SER A C 1
ATOM 2396 O O . SER A 1 302 ? 10.524 -1.112 -9.031 1.00 94.75 302 SER A O 1
ATOM 2398 N N . LEU A 1 303 ? 8.344 -1.245 -8.534 1.00 94.56 303 LEU A N 1
ATOM 2399 C CA . LEU A 1 303 ? 7.882 -0.652 -9.794 1.00 94.56 303 LEU A CA 1
ATOM 2400 C C . LEU A 1 303 ? 8.314 0.812 -9.943 1.00 94.56 303 LEU A C 1
ATOM 2402 O O . LEU A 1 303 ? 8.789 1.196 -11.015 1.00 94.56 303 LEU A O 1
ATOM 2406 N N . SER A 1 304 ? 8.201 1.609 -8.878 1.00 92.94 304 SER A N 1
ATOM 2407 C CA . SER A 1 304 ? 8.572 3.030 -8.907 1.00 92.94 304 SER A CA 1
ATOM 2408 C C . SER A 1 304 ? 10.065 3.225 -9.182 1.00 92.94 304 SER A C 1
ATOM 2410 O O . SER A 1 304 ? 10.437 4.017 -10.050 1.00 92.94 304 SER A O 1
ATOM 2412 N N . GLU A 1 305 ? 10.926 2.429 -8.542 1.00 90.38 305 GLU A N 1
ATOM 2413 C CA . GLU A 1 305 ? 12.385 2.461 -8.744 1.00 90.38 305 GLU A CA 1
ATOM 2414 C C . GLU A 1 305 ? 12.797 2.058 -10.163 1.00 90.38 305 GLU A C 1
ATOM 2416 O O . GLU A 1 305 ? 13.805 2.519 -10.696 1.00 90.38 305 GLU A O 1
ATOM 2421 N N . ARG A 1 306 ? 12.006 1.213 -10.829 1.00 90.44 306 ARG A N 1
ATOM 2422 C CA . ARG A 1 306 ? 12.252 0.877 -12.235 1.00 90.44 306 ARG A CA 1
ATOM 2423 C C . ARG A 1 306 ? 11.963 2.037 -13.174 1.00 90.44 306 ARG A C 1
ATOM 2425 O O . ARG A 1 306 ? 12.508 2.052 -14.278 1.00 90.44 306 ARG A O 1
ATOM 2432 N N . ILE A 1 307 ? 11.128 2.989 -12.778 1.00 91.56 307 ILE A N 1
ATOM 2433 C CA . ILE A 1 307 ? 10.802 4.170 -13.580 1.00 91.56 307 ILE A CA 1
ATOM 2434 C C . ILE A 1 307 ? 11.774 5.310 -13.253 1.00 91.56 307 ILE A C 1
ATOM 2436 O O . ILE A 1 307 ? 12.318 5.932 -14.172 1.00 91.56 307 ILE A O 1
ATOM 2440 N N . GLN A 1 308 ? 12.015 5.547 -11.964 1.00 89.75 308 GLN A N 1
ATOM 2441 C CA . GLN A 1 308 ? 12.761 6.688 -11.437 1.00 89.75 308 GLN A CA 1
ATOM 2442 C C . GLN A 1 308 ? 14.268 6.410 -11.265 1.00 89.75 308 GLN A C 1
ATOM 2444 O O . GLN A 1 308 ? 14.754 5.291 -11.387 1.00 89.75 308 GLN A O 1
ATOM 2449 N N . GLY A 1 309 ? 15.044 7.464 -11.002 1.00 86.56 309 GLY A N 1
ATOM 2450 C CA . GLY A 1 309 ? 16.476 7.355 -10.710 1.00 86.56 309 GLY A CA 1
ATOM 2451 C C . GLY A 1 309 ? 17.391 7.229 -11.937 1.00 86.56 309 GLY A C 1
ATOM 2452 O O . GLY A 1 309 ? 16.967 7.252 -13.093 1.00 86.56 309 GLY A O 1
ATOM 2453 N N . LYS A 1 310 ? 18.705 7.132 -11.684 1.00 87.31 310 LYS A N 1
ATOM 2454 C CA . LYS A 1 310 ? 19.748 7.053 -12.730 1.00 87.31 310 LYS A CA 1
ATOM 2455 C C . LYS A 1 310 ? 19.647 5.769 -13.557 1.00 87.31 310 LYS A C 1
ATOM 2457 O O . LYS A 1 310 ? 19.896 5.788 -14.760 1.00 87.31 310 LYS A O 1
ATOM 2462 N N . HIS A 1 311 ? 19.297 4.664 -12.903 1.00 84.81 311 HIS A N 1
ATOM 2463 C CA . HIS A 1 311 ? 19.158 3.352 -13.533 1.00 84.81 311 HIS A CA 1
ATOM 2464 C C . HIS A 1 311 ? 17.727 3.052 -14.003 1.00 84.81 311 HIS A C 1
ATOM 2466 O O . HIS A 1 311 ? 17.521 2.022 -14.647 1.00 84.81 311 HIS A O 1
ATOM 2472 N N . GLY A 1 312 ? 16.773 3.947 -13.729 1.00 88.31 312 GLY A N 1
ATOM 2473 C CA . GLY A 1 312 ? 15.385 3.828 -14.154 1.00 88.31 312 GLY A CA 1
ATOM 2474 C C . GLY A 1 312 ? 15.197 3.961 -15.662 1.00 88.31 312 GLY A C 1
ATOM 2475 O O . GLY A 1 312 ? 16.049 4.471 -16.399 1.00 88.31 312 GLY A O 1
ATOM 2476 N N . ARG A 1 313 ? 14.037 3.502 -16.131 1.00 89.62 313 ARG A N 1
ATOM 2477 C CA . ARG A 1 313 ? 13.682 3.434 -17.553 1.00 89.62 313 ARG A CA 1
ATOM 2478 C C . ARG A 1 313 ? 13.674 4.805 -18.223 1.00 89.62 313 ARG A C 1
ATOM 2480 O O . ARG A 1 313 ? 14.154 4.898 -19.351 1.00 89.62 313 ARG A O 1
ATOM 2487 N N . LEU A 1 314 ? 13.207 5.855 -17.543 1.00 90.19 314 LEU A N 1
ATOM 2488 C CA . LEU A 1 314 ? 13.172 7.209 -18.106 1.00 90.19 314 LEU A CA 1
ATOM 2489 C C . LEU A 1 314 ? 14.580 7.685 -18.493 1.00 90.19 314 LEU A C 1
ATOM 2491 O O . LEU A 1 314 ? 14.845 7.985 -19.656 1.00 90.19 314 LEU A O 1
ATOM 2495 N N . ARG A 1 315 ? 15.532 7.677 -17.554 1.00 87.94 315 ARG A N 1
ATOM 2496 C CA . ARG A 1 315 ? 16.881 8.200 -17.830 1.00 87.94 315 ARG A CA 1
ATOM 2497 C C . ARG A 1 315 ? 17.731 7.257 -18.667 1.00 87.94 315 ARG A C 1
ATOM 2499 O O . ARG A 1 315 ? 18.421 7.710 -19.573 1.00 87.94 315 ARG A O 1
ATOM 2506 N N . ARG A 1 316 ? 17.705 5.957 -18.374 1.00 85.25 316 ARG A N 1
ATOM 2507 C CA . ARG A 1 316 ? 18.631 5.003 -18.995 1.00 85.25 316 ARG A CA 1
ATOM 2508 C C . ARG A 1 316 ? 18.180 4.516 -20.366 1.00 85.25 316 ARG A C 1
ATOM 2510 O O . ARG A 1 316 ? 19.038 4.165 -21.167 1.00 85.25 316 ARG A O 1
ATOM 2517 N N . ASN A 1 317 ? 16.870 4.443 -20.608 1.00 85.75 317 ASN A N 1
ATOM 2518 C CA . ASN A 1 317 ? 16.333 3.787 -21.800 1.00 85.75 317 ASN A CA 1
ATOM 2519 C C . ASN A 1 317 ? 15.535 4.728 -22.707 1.00 85.75 317 ASN A C 1
ATOM 2521 O O . ASN A 1 317 ? 15.329 4.383 -23.872 1.00 85.75 317 ASN A O 1
ATOM 2525 N N . LEU A 1 318 ? 15.040 5.861 -22.199 1.00 88.00 318 LEU A N 1
ATOM 2526 C CA . LEU A 1 318 ? 14.294 6.827 -23.011 1.00 88.00 318 LEU A CA 1
ATOM 2527 C C . LEU A 1 318 ? 15.154 8.027 -23.413 1.00 88.00 318 LEU A C 1
ATOM 2529 O O . LEU A 1 318 ? 15.142 8.376 -24.586 1.00 88.00 318 LEU A O 1
ATOM 2533 N N . LEU A 1 319 ? 15.954 8.596 -22.504 1.00 89.44 319 LEU A N 1
ATOM 2534 C CA . LEU A 1 319 ? 16.824 9.738 -22.837 1.00 89.44 319 LEU A CA 1
ATOM 2535 C C . LEU A 1 319 ? 18.106 9.350 -23.588 1.00 89.44 319 LEU A C 1
ATOM 2537 O O . LEU A 1 319 ? 18.608 10.123 -24.396 1.00 89.44 319 LEU A O 1
ATOM 2541 N N . GLY A 1 320 ? 18.651 8.165 -23.317 1.00 84.88 320 GLY A N 1
ATOM 2542 C CA . GLY A 1 320 ? 19.838 7.645 -23.989 1.00 84.88 320 GLY A CA 1
ATOM 2543 C C . GLY A 1 320 ? 19.601 6.217 -24.446 1.00 84.88 320 GLY A C 1
ATOM 2544 O O . GLY A 1 320 ? 19.040 5.410 -23.708 1.00 84.88 320 GLY A O 1
ATOM 2545 N N . ARG A 1 321 ? 20.025 5.886 -25.665 1.00 89.31 321 ARG A N 1
ATOM 2546 C CA . ARG A 1 321 ? 19.986 4.517 -26.182 1.00 89.31 321 ARG A CA 1
ATOM 2547 C C . ARG A 1 321 ? 21.322 4.156 -26.800 1.00 89.31 321 ARG A C 1
ATOM 2549 O O . ARG A 1 321 ? 22.074 5.019 -27.244 1.00 89.31 321 ARG A O 1
ATOM 2556 N N . ARG A 1 322 ? 21.614 2.858 -26.804 1.00 89.50 322 ARG A N 1
ATOM 2557 C CA . ARG A 1 322 ? 22.674 2.326 -27.657 1.00 89.50 322 ARG A CA 1
ATOM 2558 C C . ARG A 1 322 ? 22.186 2.440 -29.094 1.00 89.50 322 ARG A C 1
ATOM 2560 O O . ARG A 1 322 ? 21.028 2.126 -29.361 1.00 89.50 322 ARG A O 1
ATOM 2567 N N . VAL A 1 323 ? 23.054 2.944 -29.956 1.00 93.06 323 VAL A N 1
ATOM 2568 C CA . VAL A 1 323 ? 22.764 3.170 -31.368 1.00 93.06 323 VAL A CA 1
ATOM 2569 C C . VAL A 1 323 ? 23.682 2.290 -32.201 1.00 93.06 323 VAL A C 1
ATOM 2571 O O . VAL A 1 323 ? 24.874 2.171 -31.900 1.00 93.06 323 VAL A O 1
ATOM 2574 N N . ASP A 1 324 ? 23.110 1.669 -33.224 1.00 95.06 324 ASP A N 1
ATOM 2575 C CA . ASP A 1 324 ? 23.872 0.942 -34.235 1.00 95.06 324 ASP A CA 1
ATOM 2576 C C . ASP A 1 324 ? 24.665 1.928 -35.108 1.00 95.06 324 ASP A C 1
ATOM 2578 O O . ASP A 1 324 ? 24.458 3.142 -35.033 1.00 95.06 324 ASP A O 1
ATOM 2582 N N . TYR A 1 325 ? 25.601 1.416 -35.912 1.00 93.94 325 TYR A N 1
ATOM 2583 C CA . TYR A 1 325 ? 26.491 2.231 -36.756 1.00 93.94 325 TYR A CA 1
ATOM 2584 C C . TYR A 1 325 ? 27.276 3.290 -35.965 1.00 93.94 325 TYR A C 1
ATOM 2586 O O . TYR A 1 325 ? 27.475 4.420 -36.411 1.00 93.94 325 TYR A O 1
ATOM 2594 N N . SER A 1 326 ? 27.734 2.922 -34.767 1.00 95.44 326 SER A N 1
ATOM 2595 C CA . SER A 1 326 ? 28.556 3.776 -33.912 1.00 95.44 326 SER A CA 1
ATOM 2596 C C . SER A 1 326 ? 29.832 3.069 -33.467 1.00 95.44 326 SER A C 1
ATOM 2598 O O . SER A 1 326 ? 29.890 1.845 -33.358 1.00 95.44 326 SER A O 1
ATOM 2600 N N . GLY A 1 327 ? 30.885 3.849 -33.220 1.00 93.81 327 GLY A N 1
ATOM 2601 C CA . GLY A 1 327 ? 32.195 3.343 -32.827 1.00 93.81 327 GLY A CA 1
ATOM 2602 C C . GLY A 1 327 ? 32.921 4.318 -31.907 1.00 93.81 327 GLY A C 1
ATOM 2603 O O . GLY A 1 327 ? 32.603 5.506 -31.852 1.00 93.81 327 GLY A O 1
ATOM 2604 N N . ARG A 1 328 ? 33.907 3.811 -31.163 1.00 95.88 328 ARG A N 1
ATOM 2605 C CA . ARG A 1 328 ? 34.779 4.615 -30.299 1.00 95.88 328 ARG A CA 1
ATOM 2606 C C . ARG A 1 328 ? 36.228 4.191 -30.500 1.00 95.88 328 ARG A C 1
ATOM 2608 O O . ARG A 1 328 ? 36.519 3.000 -30.521 1.00 95.88 328 ARG A O 1
ATOM 2615 N N . ALA A 1 329 ? 37.123 5.164 -30.616 1.00 94.19 329 ALA A N 1
ATOM 2616 C CA . ALA A 1 329 ? 38.567 4.964 -30.667 1.00 94.19 329 ALA A CA 1
ATOM 2617 C C . ALA A 1 329 ? 39.281 6.055 -29.860 1.00 94.19 329 ALA A C 1
ATOM 2619 O O . ALA A 1 329 ? 38.684 7.073 -29.507 1.00 94.19 329 ALA A O 1
ATOM 2620 N N . VAL A 1 330 ? 40.560 5.823 -29.569 1.00 96.25 330 VAL A N 1
ATOM 2621 C CA . VAL A 1 330 ? 41.444 6.834 -28.982 1.00 96.25 330 VAL A CA 1
ATOM 2622 C C . VAL A 1 330 ? 41.810 7.852 -30.060 1.00 96.25 330 VAL A C 1
ATOM 2624 O O . VAL A 1 330 ? 42.165 7.474 -31.176 1.00 96.25 330 VAL A O 1
ATOM 2627 N N . ILE A 1 331 ? 41.714 9.138 -29.726 1.00 96.56 331 ILE A N 1
ATOM 2628 C CA . ILE A 1 331 ? 42.076 10.234 -30.627 1.00 96.56 331 ILE A CA 1
ATOM 2629 C C . ILE A 1 331 ? 43.584 10.500 -30.568 1.00 96.56 331 ILE A C 1
ATOM 2631 O O . ILE A 1 331 ? 44.175 10.516 -29.491 1.00 96.56 331 ILE A O 1
ATOM 2635 N N . VAL A 1 332 ? 44.203 10.713 -31.730 1.00 96.44 332 VAL A N 1
ATOM 2636 C CA . VAL A 1 332 ? 45.632 11.035 -31.873 1.00 96.44 332 VAL A CA 1
ATOM 2637 C C . VAL A 1 332 ? 45.773 12.232 -32.808 1.00 96.44 332 VAL A C 1
ATOM 2639 O O . VAL A 1 332 ? 45.041 12.341 -33.792 1.00 96.44 332 VAL A O 1
ATOM 2642 N N . VAL A 1 333 ? 46.706 13.137 -32.505 1.00 96.81 333 VAL A N 1
ATOM 2643 C CA . VAL A 1 333 ? 46.956 14.331 -33.322 1.00 96.81 333 VAL A CA 1
ATOM 2644 C C . VAL A 1 333 ? 47.551 13.956 -34.684 1.00 96.81 333 VAL A C 1
ATOM 2646 O O . VAL A 1 333 ? 48.514 13.197 -34.770 1.00 96.81 333 VAL A O 1
ATOM 2649 N N . ASN A 1 334 ? 46.989 14.509 -35.762 1.00 96.00 334 ASN A N 1
ATOM 2650 C CA . ASN A 1 334 ? 47.566 14.425 -37.101 1.00 96.00 334 ASN A CA 1
ATOM 2651 C C . ASN A 1 334 ? 47.563 15.820 -37.752 1.00 96.00 334 ASN A C 1
ATOM 2653 O O . ASN A 1 334 ? 46.529 16.241 -38.275 1.00 96.00 334 ASN A O 1
ATOM 2657 N N . PRO A 1 335 ? 48.703 16.533 -37.753 1.00 96.19 335 PRO A N 1
ATOM 2658 C CA . PRO A 1 335 ? 48.775 17.915 -38.225 1.00 96.19 335 PRO A CA 1
ATOM 2659 C C . PRO A 1 335 ? 48.591 18.066 -39.745 1.00 96.19 335 PRO A C 1
ATOM 2661 O O . PRO A 1 335 ? 48.482 19.184 -40.233 1.00 96.19 335 PRO A O 1
ATOM 2664 N N . LYS A 1 336 ? 48.555 16.966 -40.512 1.00 96.75 336 LYS A N 1
ATOM 2665 C CA . LYS A 1 336 ? 48.358 16.999 -41.971 1.00 96.75 336 LYS A CA 1
ATOM 2666 C C . LYS A 1 336 ? 46.884 17.089 -42.391 1.00 96.75 336 LYS A C 1
ATOM 2668 O O . LYS A 1 336 ? 46.613 17.285 -43.573 1.00 96.75 336 LYS A O 1
ATOM 2673 N N . LEU A 1 337 ? 45.938 16.888 -41.470 1.00 97.06 337 LEU A N 1
ATOM 2674 C CA . LEU A 1 337 ? 44.504 16.906 -41.775 1.00 97.06 337 LEU A CA 1
ATOM 2675 C C . LEU A 1 337 ? 43.964 18.338 -41.858 1.00 97.06 337 LEU A C 1
ATOM 2677 O O . LEU A 1 337 ? 44.346 19.208 -41.078 1.00 97.06 337 LEU A O 1
ATOM 2681 N N . LYS A 1 338 ? 43.033 18.573 -42.788 1.00 96.88 338 LYS A N 1
ATOM 2682 C CA . LYS A 1 338 ? 42.267 19.829 -42.855 1.00 96.88 338 LYS A CA 1
ATOM 2683 C C . LYS A 1 338 ? 41.174 19.853 -41.777 1.00 96.88 338 LYS A C 1
ATOM 2685 O O . LYS A 1 338 ? 40.743 18.801 -41.318 1.00 96.88 338 LYS A O 1
ATOM 2690 N N . LEU A 1 339 ? 40.648 21.040 -41.450 1.00 96.44 339 LEU A N 1
ATOM 2691 C CA . LEU A 1 339 ? 39.628 21.230 -40.398 1.00 96.44 339 LEU A CA 1
ATOM 2692 C C . LEU A 1 339 ? 38.365 20.358 -40.568 1.00 96.44 339 LEU A C 1
ATOM 2694 O O . LEU A 1 339 ? 37.761 19.951 -39.584 1.00 96.44 339 LEU A O 1
ATOM 2698 N N . HIS A 1 340 ? 37.973 20.053 -41.806 1.00 96.88 340 HIS A N 1
ATOM 2699 C CA . HIS A 1 340 ? 36.793 19.237 -42.128 1.00 96.88 340 HIS A CA 1
ATOM 2700 C C . HIS A 1 340 ? 37.101 17.735 -42.284 1.00 96.88 340 HIS A C 1
ATOM 2702 O O . HIS A 1 340 ? 36.249 16.983 -42.750 1.00 96.88 340 HIS A O 1
ATOM 2708 N N . GLN A 1 341 ? 38.323 17.292 -41.974 1.00 96.56 341 GLN A N 1
ATOM 2709 C CA . GLN A 1 341 ? 38.760 15.909 -42.157 1.00 96.56 341 GLN A CA 1
ATOM 2710 C C . GLN A 1 341 ? 39.048 15.240 -40.815 1.00 96.56 341 GLN A C 1
ATOM 2712 O O . GLN A 1 341 ? 39.597 15.847 -39.899 1.00 96.56 341 GLN A O 1
ATOM 2717 N N . CYS A 1 342 ? 38.755 13.945 -40.733 1.00 95.88 342 CYS A N 1
ATOM 2718 C CA . CYS A 1 342 ? 39.193 13.091 -39.639 1.00 95.88 342 CYS A CA 1
ATOM 2719 C C . CYS A 1 342 ? 39.800 11.794 -40.188 1.00 95.88 342 CYS A C 1
ATOM 2721 O O . CYS A 1 342 ? 39.434 11.315 -41.262 1.00 95.88 342 CYS A O 1
ATOM 2723 N N . GLY A 1 343 ? 40.766 11.233 -39.460 1.00 95.12 343 GLY A N 1
ATOM 2724 C CA . GLY A 1 343 ? 41.334 9.925 -39.774 1.00 95.12 343 GLY A CA 1
ATOM 2725 C C . GLY A 1 343 ? 40.525 8.821 -39.103 1.00 95.12 343 GLY A C 1
ATOM 2726 O O . GLY A 1 343 ? 40.432 8.794 -37.878 1.00 95.12 343 GLY A O 1
ATOM 2727 N N . LEU A 1 344 ? 39.976 7.894 -39.888 1.00 95.88 344 LEU A N 1
ATOM 2728 C CA . LEU A 1 344 ? 39.277 6.716 -39.372 1.00 95.88 344 LEU A CA 1
ATOM 2729 C C . LEU A 1 344 ? 40.141 5.458 -39.553 1.00 95.88 344 LEU A C 1
ATOM 2731 O O . LEU A 1 344 ? 40.645 5.218 -40.656 1.00 95.88 344 LEU A O 1
ATOM 2735 N N . PRO A 1 345 ? 40.309 4.617 -38.514 1.00 96.25 345 PRO A N 1
ATOM 2736 C CA . PRO A 1 345 ? 40.950 3.319 -38.674 1.00 96.25 345 PRO A CA 1
ATOM 2737 C C . PRO A 1 345 ? 40.205 2.471 -39.709 1.00 96.25 345 PRO A C 1
ATOM 2739 O O . PRO A 1 345 ? 38.986 2.326 -39.627 1.00 96.25 345 PRO A O 1
ATOM 2742 N N . LYS A 1 346 ? 40.934 1.846 -40.643 1.00 95.50 346 LYS A N 1
ATOM 2743 C CA . LYS A 1 346 ? 40.330 1.046 -41.727 1.00 95.50 346 LYS A CA 1
ATOM 2744 C C . LYS A 1 346 ? 39.358 -0.020 -41.215 1.00 95.50 346 LYS A C 1
ATOM 2746 O O . LYS A 1 346 ? 38.280 -0.163 -41.769 1.00 95.50 346 LYS A O 1
ATOM 2751 N N . LYS A 1 347 ? 39.713 -0.718 -40.129 1.00 94.94 347 LYS A N 1
ATOM 2752 C CA . LYS A 1 347 ? 38.846 -1.733 -39.502 1.00 94.94 347 LYS A CA 1
ATOM 2753 C C . LYS A 1 347 ? 37.525 -1.144 -38.996 1.00 94.94 347 LYS A C 1
ATOM 2755 O O . LYS A 1 347 ? 36.486 -1.762 -39.155 1.00 94.94 347 LYS A O 1
ATOM 2760 N N . MET A 1 348 ? 37.568 0.056 -38.415 1.00 95.50 348 MET A N 1
ATOM 2761 C CA . MET A 1 348 ? 36.368 0.743 -37.934 1.00 95.50 348 MET A CA 1
ATOM 2762 C C . MET A 1 348 ? 35.501 1.222 -39.099 1.00 95.50 348 MET A C 1
ATOM 2764 O O . MET A 1 348 ? 34.290 1.053 -39.059 1.00 95.50 348 MET A O 1
ATOM 2768 N N . ALA A 1 349 ? 36.113 1.789 -40.141 1.00 95.62 349 ALA A N 1
ATOM 2769 C CA . ALA A 1 349 ? 35.383 2.197 -41.336 1.00 95.62 349 ALA A CA 1
ATOM 2770 C C . ALA A 1 349 ? 34.719 0.996 -42.033 1.00 95.62 349 ALA A C 1
ATOM 2772 O O . ALA A 1 349 ? 33.572 1.099 -42.451 1.00 95.62 349 ALA A O 1
ATOM 2773 N N . LEU A 1 350 ? 35.403 -0.150 -42.104 1.00 94.31 350 LEU A N 1
ATOM 2774 C CA . LEU A 1 350 ? 34.849 -1.372 -42.688 1.00 94.31 350 LEU A CA 1
ATOM 2775 C C . LEU A 1 350 ? 33.555 -1.810 -41.981 1.00 94.31 350 LEU A C 1
ATOM 2777 O O . LEU A 1 350 ? 32.582 -2.115 -42.659 1.00 94.31 350 LEU A O 1
ATOM 2781 N N . GLU A 1 351 ? 33.530 -1.774 -40.646 1.00 94.56 351 GLU A N 1
ATOM 2782 C CA . GLU A 1 351 ? 32.354 -2.156 -39.852 1.00 94.56 351 GLU A CA 1
ATOM 2783 C C . GLU A 1 351 ? 31.226 -1.115 -39.944 1.00 94.56 351 GLU A C 1
ATOM 2785 O O . GLU A 1 351 ? 30.073 -1.450 -40.199 1.00 94.56 351 GLU A O 1
ATOM 2790 N N . LEU A 1 352 ? 31.550 0.176 -39.783 1.00 95.88 352 LEU A N 1
ATOM 2791 C CA . LEU A 1 352 ? 30.551 1.254 -39.811 1.00 95.88 352 LEU A CA 1
ATOM 2792 C C . LEU A 1 352 ? 29.838 1.355 -41.164 1.00 95.88 352 LEU A C 1
ATOM 2794 O O . LEU A 1 352 ? 28.659 1.702 -41.213 1.00 95.88 352 LEU A O 1
ATOM 2798 N N . PHE A 1 353 ? 30.553 1.063 -42.251 1.00 96.06 353 PHE A N 1
ATOM 2799 C CA . PHE A 1 353 ? 30.041 1.156 -43.613 1.00 96.06 353 PHE A CA 1
ATOM 2800 C C . PHE A 1 353 ? 29.754 -0.217 -44.247 1.00 96.06 353 PHE A C 1
ATOM 2802 O O . PHE A 1 353 ? 29.519 -0.266 -45.455 1.00 96.06 353 PHE A O 1
ATOM 2809 N N . GLU A 1 354 ? 29.712 -1.311 -43.469 1.00 94.25 354 GLU A N 1
ATOM 2810 C CA . GLU A 1 354 ? 29.503 -2.688 -43.966 1.00 94.25 354 GLU A CA 1
ATOM 2811 C C . GLU A 1 354 ? 28.341 -2.780 -44.983 1.00 94.25 354 GLU A C 1
ATOM 2813 O O . GLU A 1 354 ? 28.568 -3.280 -46.090 1.00 94.25 354 GLU A O 1
ATOM 2818 N N . PRO A 1 355 ? 27.131 -2.228 -44.726 1.00 94.44 355 PRO A N 1
ATOM 2819 C CA . PRO A 1 355 ? 26.026 -2.337 -45.682 1.00 94.44 355 PRO A CA 1
ATOM 2820 C C . PRO A 1 355 ? 26.287 -1.612 -47.010 1.00 94.44 355 PRO A C 1
ATOM 2822 O O . PRO A 1 355 ? 25.846 -2.070 -48.065 1.00 94.44 355 PRO A O 1
ATOM 2825 N N . PHE A 1 356 ? 27.007 -0.487 -46.972 1.00 95.62 356 PHE A N 1
ATOM 2826 C CA . PHE A 1 356 ? 27.336 0.302 -48.161 1.00 95.62 356 PHE A CA 1
ATOM 2827 C C . PHE A 1 356 ? 28.419 -0.381 -48.995 1.00 95.62 356 PHE A C 1
ATOM 2829 O O . PHE A 1 356 ? 28.317 -0.426 -50.217 1.00 95.62 356 PHE A O 1
ATOM 2836 N N . ILE A 1 357 ? 29.421 -0.964 -48.335 1.00 93.88 357 ILE A N 1
ATOM 2837 C CA . ILE A 1 357 ? 30.508 -1.693 -48.997 1.00 93.88 357 ILE A CA 1
ATOM 2838 C C . ILE A 1 357 ? 29.963 -2.953 -49.674 1.00 93.88 357 ILE A C 1
ATOM 2840 O O . ILE A 1 357 ? 30.271 -3.200 -50.837 1.00 93.88 357 ILE A O 1
ATOM 2844 N N . ILE A 1 358 ? 29.098 -3.712 -48.992 1.00 93.25 358 ILE A N 1
ATOM 2845 C CA . ILE A 1 358 ? 28.434 -4.890 -49.571 1.00 93.25 358 ILE A CA 1
ATOM 2846 C C . ILE A 1 358 ? 27.642 -4.517 -50.828 1.00 93.25 358 ILE A C 1
ATOM 2848 O O . ILE A 1 358 ? 27.694 -5.238 -51.827 1.00 93.25 358 ILE A O 1
ATOM 2852 N N . ARG A 1 359 ? 26.914 -3.394 -50.789 1.00 93.06 359 ARG A N 1
ATOM 2853 C CA . ARG A 1 359 ? 26.164 -2.891 -51.943 1.00 93.06 359 ARG A CA 1
ATOM 2854 C C . ARG A 1 359 ? 27.094 -2.568 -53.111 1.00 93.06 359 ARG A C 1
ATOM 2856 O O . ARG A 1 359 ? 26.872 -3.070 -54.206 1.00 93.06 359 ARG A O 1
ATOM 2863 N N . GLU A 1 360 ? 28.158 -1.812 -52.863 1.00 93.62 360 GLU A N 1
ATOM 2864 C CA . GLU A 1 360 ? 29.108 -1.411 -53.904 1.00 93.62 360 GLU A CA 1
ATOM 2865 C C . GLU A 1 360 ? 29.828 -2.616 -54.536 1.00 93.62 360 GLU A C 1
ATOM 2867 O O . GLU A 1 360 ? 30.006 -2.675 -55.751 1.00 93.62 360 GLU A O 1
ATOM 2872 N N . LEU A 1 361 ? 30.205 -3.618 -53.732 1.00 93.38 361 LEU A N 1
ATOM 2873 C CA . LEU A 1 361 ? 30.825 -4.851 -54.229 1.00 93.38 361 LEU A CA 1
ATOM 2874 C C . LEU A 1 361 ? 29.891 -5.628 -55.162 1.00 93.38 361 LEU A C 1
ATOM 2876 O O . LEU A 1 361 ? 30.349 -6.215 -56.146 1.00 93.38 361 LEU A O 1
ATOM 2880 N N . LYS A 1 362 ? 28.590 -5.634 -54.861 1.00 91.25 362 LYS A N 1
ATOM 2881 C CA . LYS A 1 362 ? 27.580 -6.265 -55.708 1.00 91.25 362 LYS A CA 1
ATOM 2882 C C . LYS A 1 362 ? 27.364 -5.474 -56.998 1.00 91.25 362 LYS A C 1
ATOM 2884 O O . LYS A 1 362 ? 27.356 -6.075 -58.068 1.00 91.25 362 LYS A O 1
ATOM 2889 N N . ASP A 1 363 ? 27.232 -4.153 -56.901 1.00 92.75 363 ASP A N 1
ATOM 2890 C CA . ASP A 1 363 ? 26.965 -3.273 -58.046 1.00 92.75 363 ASP A CA 1
ATOM 2891 C C . ASP A 1 363 ? 28.129 -3.292 -59.056 1.00 92.75 363 ASP A C 1
ATOM 2893 O O . ASP A 1 363 ? 27.910 -3.258 -60.265 1.00 92.75 363 ASP A O 1
ATOM 2897 N N . ARG A 1 364 ? 29.369 -3.458 -58.577 1.00 93.44 364 ARG A N 1
ATOM 2898 C CA . ARG A 1 364 ? 30.567 -3.652 -59.418 1.00 93.44 364 ARG A CA 1
ATOM 2899 C C . ARG A 1 364 ? 30.765 -5.082 -59.928 1.00 93.44 364 ARG A C 1
ATOM 2901 O O . ARG A 1 364 ? 31.726 -5.341 -60.647 1.00 93.44 364 ARG A O 1
ATOM 2908 N N . GLY A 1 365 ? 29.901 -6.022 -59.545 1.00 90.69 365 GLY A N 1
ATOM 2909 C CA . GLY A 1 365 ? 29.975 -7.419 -59.975 1.00 90.69 365 GLY A CA 1
ATOM 2910 C C . GLY A 1 365 ? 31.093 -8.242 -59.325 1.00 90.69 365 GLY A C 1
ATOM 2911 O O . GLY A 1 365 ? 31.371 -9.344 -59.788 1.00 90.69 365 GLY A O 1
ATOM 2912 N N . HIS A 1 366 ? 31.724 -7.758 -58.250 1.00 88.94 366 HIS A N 1
ATOM 2913 C CA . HIS A 1 366 ? 32.754 -8.519 -57.529 1.00 88.94 366 HIS A CA 1
ATOM 2914 C C . HIS A 1 366 ? 32.173 -9.697 -56.738 1.00 88.94 366 HIS A C 1
ATOM 2916 O O . HIS A 1 366 ? 32.874 -10.669 -56.468 1.00 88.94 366 HIS A O 1
ATOM 2922 N N . VAL A 1 367 ? 30.897 -9.615 -56.356 1.00 89.88 367 VAL A N 1
ATOM 2923 C CA . VAL A 1 367 ? 30.189 -10.644 -55.586 1.00 89.88 367 VAL A CA 1
ATOM 2924 C C . VAL A 1 367 ? 28.745 -10.780 -56.061 1.00 89.88 367 VAL A C 1
ATOM 2926 O O . VAL A 1 367 ? 28.064 -9.793 -56.325 1.00 89.88 367 VAL A O 1
ATOM 2929 N N . HIS A 1 368 ? 28.244 -12.016 -56.115 1.00 83.88 368 HIS A N 1
ATOM 2930 C CA . HIS A 1 368 ? 26.868 -12.296 -56.550 1.00 83.88 368 HIS A CA 1
ATOM 2931 C C . HIS A 1 368 ? 25.856 -12.344 -55.392 1.00 83.88 368 HIS A C 1
ATOM 2933 O O . HIS A 1 368 ? 24.658 -12.167 -55.608 1.00 83.88 368 HIS A O 1
ATOM 2939 N N . THR A 1 369 ? 26.307 -12.573 -54.150 1.00 87.44 369 THR A N 1
ATOM 2940 C CA . THR A 1 369 ? 25.428 -12.714 -52.974 1.00 87.44 369 THR A CA 1
ATOM 2941 C C . THR A 1 369 ? 25.927 -11.912 -51.773 1.00 87.44 369 THR A C 1
ATOM 2943 O O . THR A 1 369 ? 27.130 -11.778 -51.560 1.00 87.44 369 THR A O 1
ATOM 2946 N N . ILE A 1 370 ? 24.996 -11.450 -50.928 1.00 85.88 370 ILE A N 1
ATOM 2947 C CA . ILE A 1 370 ? 25.302 -10.715 -49.683 1.00 85.88 370 ILE A CA 1
ATOM 2948 C C . ILE A 1 370 ? 26.178 -11.554 -48.737 1.00 85.88 370 ILE A C 1
ATOM 2950 O O . ILE A 1 370 ? 27.083 -11.032 -48.097 1.00 85.88 370 ILE A O 1
ATOM 2954 N N . ARG A 1 371 ? 25.956 -12.875 -48.677 1.00 84.81 371 ARG A N 1
ATOM 2955 C CA . ARG A 1 371 ? 26.762 -13.784 -47.843 1.00 84.81 371 ARG A CA 1
ATOM 2956 C C . ARG A 1 371 ? 28.210 -13.892 -48.317 1.00 84.81 371 ARG A C 1
ATOM 2958 O O . ARG A 1 371 ? 29.093 -14.028 -47.481 1.00 84.81 371 ARG A O 1
ATOM 2965 N N . SER A 1 372 ? 28.443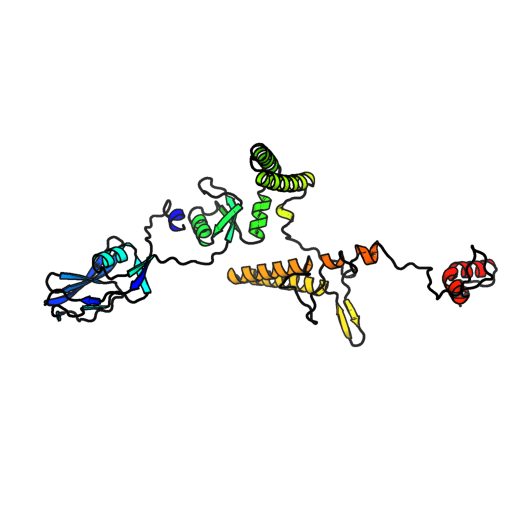 -13.842 -49.630 1.00 84.12 372 SER A N 1
ATOM 2966 C CA . SER A 1 372 ? 29.797 -13.829 -50.195 1.00 84.12 372 SER A CA 1
ATOM 2967 C C . SER A 1 372 ? 30.483 -12.480 -50.014 1.00 84.12 372 SER A C 1
ATOM 2969 O O . SER A 1 372 ? 31.695 -12.458 -49.911 1.00 84.12 372 SER A O 1
ATOM 2971 N N . ALA A 1 373 ? 29.719 -11.385 -49.978 1.00 82.38 373 ALA A N 1
ATOM 2972 C CA . ALA A 1 373 ? 30.231 -10.033 -49.752 1.00 82.38 373 ALA A CA 1
ATOM 2973 C C . ALA A 1 373 ? 30.665 -9.776 -48.300 1.00 82.38 373 ALA A C 1
ATOM 2975 O O . ALA A 1 373 ? 31.455 -8.877 -48.043 1.00 82.38 373 ALA A O 1
ATOM 2976 N N . LYS A 1 374 ? 30.093 -10.534 -47.355 1.00 81.75 374 LYS A N 1
ATOM 2977 C CA . LYS A 1 374 ? 30.385 -10.441 -45.920 1.00 81.75 374 LYS A CA 1
ATOM 2978 C C . LYS A 1 374 ? 31.618 -11.257 -45.492 1.00 81.75 374 LYS A C 1
ATOM 2980 O O . LYS A 1 374 ? 32.133 -11.037 -44.399 1.00 81.75 374 LYS A O 1
ATOM 2985 N N . LYS A 1 375 ? 32.042 -12.223 -46.313 1.00 76.06 375 LYS A N 1
ATOM 2986 C CA . LYS A 1 375 ? 33.308 -12.954 -46.149 1.00 76.06 375 LYS A CA 1
ATOM 2987 C C . LYS A 1 375 ? 34.431 -12.155 -46.785 1.00 76.06 375 LYS A C 1
ATOM 2989 O O . LYS A 1 375 ? 35.535 -12.178 -46.202 1.00 76.06 375 LYS A O 1
#

Secondary structure (DSSP, 8-state):
-HHHHHTTTS------EEEEEE--EEE-SS-EEEEEEEEE-TTS-EEEEEEETTEEEEE-TT-EE-S-TT-EE-TT-EEEE-S-TT-EEEHHHHHHHHHH-TT-EEEE--------EEEEEEE--TTS---TT-EEEHHHHHHHHHHSTTSEEEE-HHHHHHHHHHT--HHHHHHHHHHHHHH--SHHHHHHHHHHHHHHHHHHHHT--GGGGS-SS-PPPPGGGS-EEEPTTS-EEE-HHHHHHHHHHHHHHHHHHHHHTT--HHHHHHHHHHHHHHHHHHH--TT-TTPPB-TTSPBPP-HHHHHSSSSSHIIIIIS----SS---------TTS-TT-----HHHHHHHTHHHHHHHHHHTTS-SSHHHH--

Radius of gyration: 40.48 Å; chains: 1; bounding box: 83×60×133 Å

Foldseek 3Di:
DLCVLCVVPDPDDAFFKKWWADWDFDFDQAWAFWAWDWDADPNRDIWIWIDGPNDIDTAHPQKAAPDDGRDTDHGGDGGITGDPHGDIDGPVRLVVNCVVPVRTDIDGDDDDDPFAKKFWLAAQDPVPPDDGGDIDTPSVVVSCCVRPPPRTDIDHDLVSVLSSLQPDDLVVLLVVLVVCLVVDPDPVVNVVSVVVSVVSVVCVVVVHRRSVVRDPDDDDDDCVVWDWDADPPRDIDTALLVVLVVQLVVLVVVLVVCVVVVHDPVVNVVSVVSNVLSVCLQADQPPDPPRDADPVRDHHDHPVNCCDDCNHCVNPPVVDDDDPLDDDDDDDDDPVDDPPDDDDDPVSCCRSCVVVQLVVCVVVVVDVDSVVSND

pLDDT: mean 88.57, std 7.98, range [56.66, 98.19]

Sequence (375 aa):
MELEILAPRKDFAAEPAYTVAQAPKVIAQASGPVSIERMRLENGEEITVLRVGEQEYPLSPEAEILVEEGAEVQEGDVLASAPTRAEVLSETKFKLLKALYPDLEGSKLVEEIDNLLFLVTKVRNPEIPLRIGDQIWELEKRAYELAYKGQFEAHTGALGIKGVLESLDLDRLSEELKREIATATADSQRTRLLKRLEIVEQLRKSGNRPQDIVLEVIPVLPPSLRPIVQLEGGKFATTDLNDLYRRIINRNNRLKKLMEMGAPQVILRNERRMLQEAVDALIYNEKKENSILGRDNRPLLSLSERIQGKHGRLRRNLLGRRVDYSGRAVIVVNPKLKLHQCGLPKKMALELFEPFIIRELKDRGHVHTIRSAKK